Protein AF-A0AA43QDE0-F1 (afdb_monomer_lite)

Sequence (253 aa):
MFRRLYNALKSGRYRLEKSCTNGNNKEFDDIINCVIESSTKKNEYFLKAFTDNIVIGFPENNNNHMRFQEIISKLARFQFKMIEKDFFIRGAISYDDAYIDDYEGESIEAINPRIILTKSAVNAIDRYIDRHPNLTSSDKIPSSWIKRNLLEDSDGKWFINYLNAAFLDFFDYNREPNLEIILKHKELVENNLEKHKENNRVWLKYVWVAHYHNFFCNLHPEYFSEKHKITITYNSYDFKKISLSNEITLKEE

pLDDT: mean 72.35, std 20.4, range [28.59, 97.44]

Secondary structure (DSSP, 8-state):
-HHHHHHHHHGGGS---S---SS--HHHHHHHHHHHTT--STTS-EEEEETTEEEEE----SS-HHHHHHHHHHHHHHHHHHHTTT----EEE--SS--TT--HIIIII--SSSEEEPHHHHHHHHHHBTT-TTS-GGG-B-HHHHHHHEEE-TTS-EEE-GGGGGBS-TT-TT--B-HHHHHHHHHHHHHHHHHTTT-HHHHHHHHHHHHHHHHHHHH-TTT--GGGSPP--SPPP--EE---S--------

Foldseek 3Di:
DLVVVQVVLVCVVPDPPDDDPDDDCPLVCVLVCLQPVPDPDPPQWDWDDDRPDIDIGGDDDPQPPVVLLSNLLSVLQNQLSCVLVLHQAEEEDADDDDPVPPPCCGPPPTLASFYWYDPRRVVVLLVADPPDPPDDPVSHDYPVLLLLQWWAWPVRIITGLSQSPQFPDSPDPPGDGVLVSLQSSLVSLVVQLVVCVVPVSSNVNSVVVLLSSQVVLVVCVVRDDPVSHHDDPDDHTDMGRDDDPDPPPPPDD

Structure (mmCIF, N/CA/C/O backbone):
data_AF-A0AA43QDE0-F1
#
_entry.id   AF-A0AA43QDE0-F1
#
loop_
_atom_site.group_PDB
_atom_site.id
_atom_s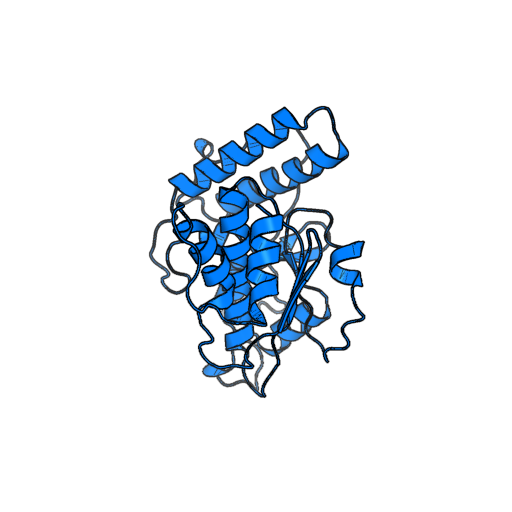ite.type_symbol
_atom_site.label_atom_id
_atom_site.label_alt_id
_atom_site.label_comp_id
_atom_site.label_asym_id
_atom_site.label_entity_id
_atom_site.label_seq_id
_atom_site.pdbx_PDB_ins_code
_atom_site.Cartn_x
_atom_site.Cartn_y
_atom_site.Cartn_z
_atom_site.occupancy
_atom_site.B_iso_or_equiv
_atom_site.auth_seq_id
_atom_site.auth_comp_id
_atom_site.auth_asym_id
_atom_site.auth_atom_id
_atom_site.pdbx_PDB_model_num
ATOM 1 N N . MET A 1 1 ? -17.015 13.305 -5.506 1.00 47.47 1 MET A N 1
ATOM 2 C CA . MET A 1 1 ? -15.585 13.186 -5.862 1.00 47.47 1 MET A CA 1
ATOM 3 C C . MET A 1 1 ? -15.389 12.423 -7.174 1.00 47.47 1 MET A C 1
ATOM 5 O O . MET A 1 1 ? -15.015 13.060 -8.149 1.00 47.47 1 MET A O 1
ATOM 9 N N . PHE A 1 2 ? -15.759 11.138 -7.262 1.00 45.03 2 PHE A N 1
ATOM 10 C CA . PHE A 1 2 ? -15.625 10.321 -8.484 1.00 45.03 2 PHE A CA 1
ATOM 11 C C . PHE A 1 2 ? -16.252 10.917 -9.746 1.00 45.03 2 PHE A C 1
ATOM 13 O O . PHE A 1 2 ? -15.630 10.875 -10.788 1.00 45.03 2 PHE A O 1
ATOM 20 N N . ARG A 1 3 ? -17.420 11.571 -9.674 1.00 46.56 3 ARG A N 1
ATOM 21 C CA . ARG A 1 3 ? -18.007 12.258 -10.844 1.00 46.56 3 ARG A CA 1
ATOM 22 C C . ARG A 1 3 ? -17.143 13.417 -11.365 1.00 46.56 3 ARG A C 1
ATOM 24 O O . ARG A 1 3 ? -17.127 13.670 -12.561 1.00 46.56 3 ARG A O 1
ATOM 31 N N . ARG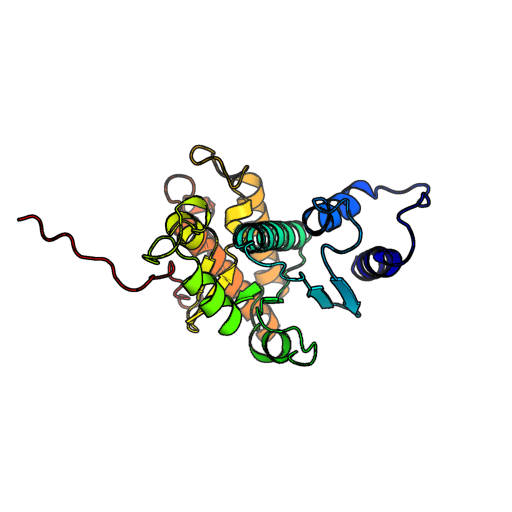 A 1 4 ? -16.421 14.115 -10.478 1.00 46.78 4 ARG A N 1
ATOM 32 C CA . ARG A 1 4 ? -15.480 15.185 -10.853 1.00 46.78 4 ARG A CA 1
ATOM 33 C C . ARG A 1 4 ? -14.183 14.604 -11.410 1.00 46.78 4 ARG A C 1
ATOM 35 O O . ARG A 1 4 ? -13.740 15.075 -12.445 1.00 46.78 4 ARG A O 1
ATOM 42 N N . LEU A 1 5 ? -13.658 13.547 -10.785 1.00 50.72 5 LEU A N 1
ATOM 43 C CA . LEU A 1 5 ? -12.520 12.779 -11.295 1.00 50.72 5 LEU A CA 1
ATOM 44 C C . LEU A 1 5 ? -12.839 12.200 -12.681 1.00 50.72 5 LEU A C 1
ATOM 46 O O . LEU A 1 5 ? -12.147 12.489 -13.639 1.00 50.72 5 LEU A O 1
ATOM 50 N N . TYR A 1 6 ? -13.965 11.508 -12.830 1.00 51.09 6 TYR A N 1
ATOM 51 C CA . TYR A 1 6 ? -14.494 11.022 -14.102 1.00 51.09 6 TYR A CA 1
ATOM 52 C C . TYR A 1 6 ? -14.605 12.136 -15.146 1.00 51.09 6 TYR A C 1
ATOM 54 O O . TYR A 1 6 ? -14.143 11.954 -16.266 1.00 51.09 6 TYR A O 1
ATOM 62 N N . ASN A 1 7 ? -15.170 13.297 -14.797 1.00 49.03 7 ASN A N 1
ATOM 63 C CA . ASN A 1 7 ? -15.274 14.418 -15.732 1.00 49.03 7 ASN A CA 1
ATOM 64 C C . ASN A 1 7 ? -13.895 14.972 -16.133 1.00 49.03 7 ASN A C 1
ATOM 66 O O . ASN A 1 7 ? -13.691 15.211 -17.319 1.00 49.03 7 ASN A O 1
ATOM 70 N N . ALA A 1 8 ? -12.955 15.107 -15.192 1.00 49.53 8 ALA A N 1
ATOM 71 C CA . ALA A 1 8 ? -11.587 15.567 -15.445 1.00 49.53 8 ALA A CA 1
ATOM 72 C C . ALA A 1 8 ? -10.780 14.571 -16.306 1.00 49.53 8 ALA A C 1
ATOM 74 O O . ALA A 1 8 ? -10.137 14.957 -17.283 1.00 49.53 8 ALA A O 1
ATOM 75 N N . LEU A 1 9 ? -10.882 13.271 -16.012 1.00 49.28 9 LEU A N 1
ATOM 76 C CA . LEU A 1 9 ? -10.231 12.200 -16.776 1.00 49.28 9 LEU A CA 1
ATOM 77 C C . LEU A 1 9 ? -10.862 12.053 -18.174 1.00 49.28 9 LEU A C 1
ATOM 79 O O . LEU A 1 9 ? -10.154 11.857 -19.159 1.00 49.28 9 LEU A O 1
ATOM 83 N N . LYS A 1 10 ? -12.187 12.219 -18.298 1.00 42.84 10 LYS A N 1
ATOM 84 C CA . LYS A 1 10 ? -12.911 12.208 -19.582 1.00 42.84 10 LYS A CA 1
ATOM 85 C C . LYS A 1 10 ? -12.570 13.420 -20.453 1.00 42.84 10 LYS A C 1
ATOM 87 O O . LYS A 1 10 ? -12.480 13.274 -21.672 1.00 42.84 10 LYS A O 1
ATOM 92 N N . SER A 1 11 ? -12.322 14.589 -19.855 1.00 47.78 11 SER A N 1
ATOM 93 C CA . SER A 1 11 ? -11.794 15.761 -20.569 1.00 47.78 11 SER A CA 1
ATOM 94 C C . SER A 1 11 ? -10.331 15.612 -20.997 1.00 47.78 11 SER A C 1
ATOM 96 O O . SER A 1 11 ? -9.879 16.370 -21.841 1.00 47.78 11 SER A O 1
ATOM 98 N N . GLY A 1 12 ? -9.596 14.588 -20.547 1.00 41.81 12 GLY A N 1
ATOM 99 C CA . GLY A 1 12 ? -8.239 14.292 -21.034 1.00 41.81 12 GLY A CA 1
ATOM 100 C C . GLY A 1 12 ? -8.139 14.013 -22.546 1.00 41.81 12 GLY A C 1
ATOM 101 O O . GLY A 1 12 ? -7.050 14.087 -23.109 1.00 41.81 12 GLY A O 1
ATOM 102 N N . ARG A 1 13 ? -9.262 13.756 -23.242 1.00 39.84 13 ARG A N 1
ATOM 103 C CA . ARG A 1 13 ? -9.329 13.725 -24.722 1.00 39.84 13 ARG A CA 1
ATOM 104 C C . ARG A 1 13 ? -9.653 15.075 -25.377 1.00 39.84 13 ARG A C 1
ATOM 106 O O . ARG A 1 13 ? -9.463 15.214 -26.580 1.00 39.84 13 ARG A O 1
ATOM 113 N N . TYR A 1 14 ? -10.097 16.069 -24.614 1.00 28.59 14 TYR A N 1
ATOM 114 C CA . TYR A 1 14 ? -10.371 17.430 -25.072 1.00 28.59 14 TYR A CA 1
ATOM 115 C C . TYR A 1 14 ? -9.867 18.435 -24.035 1.00 28.59 14 TYR A C 1
ATOM 117 O O . TYR A 1 14 ? -10.593 18.788 -23.116 1.00 28.59 14 TYR A O 1
ATOM 125 N N . ARG A 1 15 ? -8.643 18.934 -24.255 1.00 31.31 15 ARG A N 1
ATOM 126 C CA . ARG A 1 15 ? -8.150 20.230 -23.760 1.00 31.31 15 ARG A CA 1
ATOM 127 C C . ARG A 1 15 ? -8.349 20.500 -22.255 1.00 31.31 15 ARG A C 1
ATOM 129 O O . ARG A 1 15 ? -9.390 20.983 -21.826 1.00 31.31 15 ARG A O 1
ATOM 136 N N . LEU A 1 16 ? -7.246 20.445 -21.504 1.00 32.09 16 LEU A N 1
ATOM 137 C CA . LEU A 1 16 ? -7.025 21.328 -20.346 1.00 32.09 16 LEU A CA 1
ATOM 138 C C . LEU A 1 16 ? -6.820 22.786 -20.822 1.00 32.09 16 LEU A C 1
ATOM 140 O O . LEU A 1 16 ? -5.826 23.431 -20.503 1.00 32.09 16 LEU A O 1
ATOM 144 N N . GLU A 1 17 ? -7.732 23.318 -21.637 1.00 29.47 17 GLU A N 1
ATOM 145 C CA . GLU A 1 17 ? -7.800 24.754 -21.896 1.00 29.47 17 GLU A CA 1
ATOM 146 C C . GLU A 1 17 ? -8.905 25.346 -21.028 1.00 29.47 17 GLU A C 1
ATOM 148 O O . GLU A 1 17 ? -10.091 25.174 -21.291 1.00 29.47 17 GLU A O 1
ATOM 153 N N . LYS A 1 18 ? -8.460 26.038 -19.973 1.00 35.78 18 LYS A N 1
ATOM 154 C CA . LYS A 1 18 ? -9.142 27.141 -19.285 1.00 35.78 18 LYS A CA 1
ATOM 155 C C . LYS A 1 18 ? -10.675 27.082 -19.304 1.00 35.78 18 LYS A C 1
ATOM 157 O O . LYS A 1 18 ? -11.320 27.795 -20.063 1.00 35.78 18 LYS A O 1
ATOM 162 N N . SER A 1 19 ? -11.264 26.351 -18.365 1.00 32.25 19 SER A N 1
ATOM 163 C CA . SER A 1 19 ? -12.495 26.806 -17.705 1.00 32.25 19 SER A CA 1
ATOM 164 C C . SER A 1 19 ? -12.787 25.971 -16.461 1.00 32.25 19 SER A C 1
ATOM 166 O O . SER A 1 19 ? -13.332 24.880 -16.536 1.00 32.25 19 SER A O 1
ATOM 168 N N . CYS A 1 20 ? -12.460 26.513 -15.292 1.00 30.44 20 CYS A N 1
ATOM 169 C CA . CYS A 1 20 ? -13.246 26.295 -14.080 1.00 30.44 20 CYS A CA 1
ATOM 170 C C . CYS A 1 20 ? -13.095 27.540 -13.210 1.00 30.44 20 CYS A C 1
ATOM 172 O O . CYS A 1 20 ? -12.243 27.638 -12.332 1.00 30.44 20 CYS A O 1
ATOM 174 N N . THR A 1 21 ? -13.916 28.529 -13.536 1.00 34.34 21 THR A N 1
ATOM 175 C CA . THR A 1 21 ? -14.238 29.665 -12.680 1.00 34.34 21 THR A CA 1
ATOM 176 C C . THR A 1 21 ? -14.700 29.185 -11.301 1.00 34.34 21 THR A C 1
ATOM 178 O O . THR A 1 21 ? -15.595 28.350 -11.206 1.00 34.34 21 THR A O 1
ATOM 181 N N . ASN A 1 22 ? -14.100 29.776 -10.266 1.00 36.34 22 ASN A N 1
ATOM 182 C CA . ASN A 1 22 ? -14.549 29.875 -8.874 1.00 36.34 22 ASN A CA 1
ATOM 183 C C . ASN A 1 22 ? -14.896 28.566 -8.140 1.00 36.34 22 ASN A C 1
ATOM 185 O O . ASN A 1 22 ? -16.055 28.190 -7.983 1.00 36.34 22 ASN A O 1
ATOM 189 N N . GLY A 1 23 ? -13.861 27.943 -7.575 1.00 36.19 23 GLY A N 1
ATOM 190 C CA . GLY A 1 23 ? -13.948 26.950 -6.502 1.00 36.19 23 GLY A CA 1
ATOM 191 C C . GLY A 1 23 ? -12.586 26.295 -6.266 1.00 36.19 23 GLY A C 1
ATOM 192 O O . GLY A 1 23 ? -11.861 26.075 -7.229 1.00 36.19 23 GLY A O 1
ATOM 193 N N . ASN A 1 24 ? -12.225 26.017 -5.008 1.00 39.97 24 ASN A N 1
ATOM 194 C CA . ASN A 1 24 ? -10.960 25.398 -4.567 1.00 39.97 24 ASN A CA 1
ATOM 195 C C . ASN A 1 24 ? -10.626 24.074 -5.309 1.00 39.97 24 ASN A C 1
ATOM 197 O O . ASN A 1 24 ? -10.865 22.993 -4.779 1.00 39.97 24 ASN A O 1
ATOM 201 N N . ASN A 1 25 ? -10.078 24.145 -6.528 1.00 44.41 25 ASN A N 1
ATOM 202 C CA . ASN A 1 25 ? -9.796 22.990 -7.400 1.00 44.41 25 ASN A CA 1
ATOM 203 C C . ASN A 1 25 ? -8.321 22.551 -7.426 1.00 44.41 25 ASN A C 1
ATOM 205 O O . ASN A 1 25 ? -8.026 21.492 -7.967 1.00 44.41 25 ASN A O 1
ATOM 209 N N . LYS A 1 26 ? -7.416 23.299 -6.777 1.00 48.66 26 LYS A N 1
ATOM 210 C CA . LYS A 1 26 ? -5.973 22.997 -6.726 1.00 48.66 26 LYS A CA 1
ATOM 211 C C . LYS A 1 26 ? -5.676 21.567 -6.247 1.00 48.66 26 LYS A C 1
ATOM 213 O O . LYS A 1 26 ? -4.835 20.880 -6.800 1.00 48.66 26 LYS A O 1
ATOM 218 N N . GLU A 1 27 ? -6.445 21.095 -5.272 1.00 45.38 27 GLU A N 1
ATOM 219 C CA . GLU A 1 27 ? -6.241 19.794 -4.633 1.00 45.38 27 GLU A CA 1
ATOM 220 C C . GLU A 1 27 ? -6.609 18.588 -5.523 1.00 45.38 27 GLU A C 1
ATOM 222 O O . GLU A 1 27 ? -6.059 17.502 -5.360 1.00 45.38 27 GLU A O 1
ATOM 227 N N . PHE A 1 28 ? -7.535 18.763 -6.472 1.00 46.22 28 PHE A N 1
ATOM 228 C CA . PHE A 1 28 ? -7.897 17.717 -7.437 1.00 46.22 28 PHE A CA 1
ATOM 229 C C . PHE A 1 28 ? -6.890 17.626 -8.574 1.00 46.22 28 PHE A C 1
ATOM 231 O O . PHE A 1 28 ? -6.529 16.518 -8.976 1.00 46.22 28 PHE A O 1
ATOM 238 N N . ASP A 1 29 ? -6.442 18.786 -9.051 1.00 51.31 29 ASP A N 1
ATOM 239 C CA . ASP A 1 29 ? -5.369 18.876 -10.027 1.00 51.31 29 ASP A CA 1
ATOM 240 C C . ASP A 1 29 ? -4.115 18.217 -9.442 1.00 51.31 29 ASP A C 1
ATOM 242 O O . ASP A 1 29 ? -3.580 17.326 -10.081 1.00 51.31 29 ASP A O 1
ATOM 246 N N . ASP A 1 30 ? -3.760 18.465 -8.175 1.00 54.41 30 ASP A N 1
ATOM 247 C CA . ASP A 1 30 ? -2.629 17.809 -7.495 1.00 54.41 30 ASP A CA 1
ATOM 248 C C . ASP A 1 30 ? -2.717 16.262 -7.474 1.00 54.41 30 ASP A C 1
ATOM 250 O O . ASP A 1 30 ? -1.702 15.582 -7.644 1.00 54.41 30 ASP A O 1
ATOM 254 N N . ILE A 1 31 ? -3.909 15.672 -7.289 1.00 55.31 31 ILE A N 1
ATOM 255 C CA . ILE A 1 31 ? -4.110 14.204 -7.280 1.00 55.31 31 ILE A CA 1
ATOM 256 C C . ILE A 1 31 ? -3.968 13.616 -8.687 1.00 55.31 31 ILE A C 1
ATOM 258 O O . ILE A 1 31 ? -3.337 12.573 -8.865 1.00 55.31 31 ILE A O 1
ATOM 262 N N . ILE A 1 32 ? -4.550 14.278 -9.687 1.00 55.12 32 ILE A N 1
ATOM 263 C CA . ILE A 1 32 ? -4.437 13.867 -11.091 1.00 55.12 32 ILE A CA 1
ATOM 264 C C . ILE A 1 32 ? -2.992 14.049 -11.568 1.00 55.12 32 ILE A C 1
ATOM 266 O O . ILE A 1 32 ? -2.426 13.156 -12.196 1.00 55.12 32 ILE A O 1
ATOM 270 N N . ASN A 1 33 ? -2.359 15.148 -11.180 1.00 57.84 33 ASN A N 1
ATOM 271 C CA . ASN A 1 33 ? -0.969 15.475 -11.452 1.00 57.84 33 ASN A CA 1
ATOM 272 C C . ASN A 1 33 ? -0.003 14.465 -10.821 1.00 57.84 33 ASN A C 1
ATOM 274 O O . ASN A 1 33 ? 0.967 14.082 -11.470 1.00 57.84 33 ASN A O 1
ATOM 278 N N . CYS A 1 34 ? -0.302 13.912 -9.636 1.00 57.00 34 CYS A N 1
ATOM 279 C CA . CYS A 1 34 ? 0.488 12.805 -9.071 1.00 57.00 34 CYS A CA 1
ATOM 280 C C . CYS A 1 34 ? 0.601 11.600 -10.022 1.00 57.00 34 CYS A C 1
ATOM 282 O O . CYS A 1 34 ? 1.599 10.883 -9.974 1.00 57.00 34 CYS A O 1
ATOM 284 N N . VAL A 1 35 ? -0.397 11.377 -10.881 1.00 52.91 35 VAL A N 1
ATOM 285 C CA . VAL A 1 35 ? -0.398 10.302 -11.884 1.00 52.91 35 VAL A CA 1
ATOM 286 C C . VAL A 1 35 ? 0.127 10.795 -13.241 1.00 52.91 35 VAL A C 1
ATOM 288 O O . VAL A 1 35 ? 0.830 10.057 -13.930 1.00 52.91 35 VAL A O 1
ATOM 291 N N . ILE A 1 36 ? -0.187 12.037 -13.623 1.00 56.12 36 ILE A N 1
ATOM 292 C CA . ILE A 1 36 ? -0.129 12.517 -15.013 1.00 56.12 36 ILE A CA 1
ATOM 293 C C . ILE A 1 36 ? 1.040 13.478 -15.318 1.00 56.12 36 ILE A C 1
ATOM 295 O O . ILE A 1 36 ? 1.477 13.543 -16.467 1.00 56.12 36 ILE A O 1
ATOM 299 N N . GLU A 1 37 ? 1.592 14.216 -14.349 1.00 49.25 37 GLU A N 1
ATOM 300 C CA . GLU A 1 37 ? 2.344 15.451 -14.662 1.00 49.25 37 GLU A CA 1
ATOM 301 C C . GLU A 1 37 ? 3.752 15.302 -15.273 1.00 49.25 37 GLU A C 1
ATOM 303 O O . GLU A 1 37 ? 4.369 16.320 -15.575 1.00 49.25 37 GLU A O 1
ATOM 308 N N . SER A 1 38 ? 4.274 14.099 -15.546 1.00 40.88 38 SER A N 1
ATOM 309 C CA . SER A 1 38 ? 5.581 13.993 -16.231 1.00 40.88 38 SER A CA 1
ATOM 310 C C . SER A 1 38 ? 5.521 13.909 -17.759 1.00 40.88 38 SER A C 1
ATOM 312 O O . SER A 1 38 ? 6.557 14.085 -18.395 1.00 40.88 38 SER A O 1
ATOM 314 N N . SER A 1 39 ? 4.350 13.741 -18.389 1.00 42.03 39 SER A N 1
ATOM 315 C CA . SER A 1 39 ? 4.292 13.591 -19.850 1.00 42.03 39 SER A CA 1
ATOM 316 C C . SER A 1 39 ? 3.660 14.785 -20.562 1.00 42.03 39 SER A C 1
ATOM 318 O O . SER A 1 39 ? 2.504 14.775 -20.993 1.00 42.03 39 SER A O 1
ATOM 320 N N . THR A 1 40 ? 4.450 15.829 -20.766 1.00 39.16 40 THR A N 1
ATOM 321 C CA . THR A 1 40 ? 4.086 16.970 -21.624 1.00 39.16 40 THR A CA 1
ATOM 322 C C . THR A 1 40 ? 4.083 16.630 -23.124 1.00 39.16 40 THR A C 1
ATOM 324 O O . THR A 1 40 ? 3.832 17.501 -23.958 1.00 39.16 40 THR A O 1
ATOM 327 N N . LYS A 1 41 ? 4.297 15.362 -23.503 1.00 44.91 41 LYS A N 1
ATOM 328 C CA . LYS A 1 41 ? 4.172 14.878 -24.882 1.00 44.91 41 LYS A CA 1
ATOM 329 C C . LYS A 1 41 ? 2.915 14.023 -25.046 1.00 44.91 41 LYS A C 1
ATOM 331 O O . LYS A 1 41 ? 2.745 13.002 -24.386 1.00 44.91 41 LYS A O 1
ATOM 336 N N . LYS A 1 42 ? 2.042 14.432 -25.978 1.00 40.94 42 LYS A N 1
ATOM 337 C CA . LYS A 1 42 ? 0.982 13.583 -26.554 1.00 40.94 42 LYS A CA 1
ATOM 338 C C . LYS A 1 42 ? 1.599 12.209 -26.875 1.00 40.94 42 LYS A C 1
ATOM 340 O O . LYS A 1 42 ? 2.527 12.187 -27.676 1.00 40.94 42 LYS A O 1
ATOM 345 N N . ASN A 1 43 ? 1.084 11.127 -26.272 1.00 49.41 43 ASN A N 1
ATOM 346 C CA . ASN A 1 43 ? 1.375 9.693 -26.526 1.00 49.41 43 ASN A CA 1
ATOM 347 C C . ASN A 1 43 ? 2.128 8.896 -25.432 1.00 49.41 43 ASN A C 1
ATOM 349 O O . ASN A 1 43 ? 2.527 7.769 -25.709 1.00 49.41 43 ASN A O 1
ATOM 353 N N . GLU A 1 44 ? 2.316 9.393 -24.205 1.00 63.16 44 GLU A N 1
ATOM 354 C CA . GLU A 1 44 ? 3.047 8.617 -23.172 1.00 63.16 44 GLU A CA 1
ATOM 355 C C . GLU A 1 44 ? 2.184 7.732 -22.263 1.00 63.16 44 GLU A C 1
ATOM 357 O O . GLU A 1 44 ? 2.727 6.863 -21.587 1.00 63.16 44 GLU A O 1
ATOM 362 N N . TYR A 1 45 ? 0.863 7.908 -22.247 1.00 66.12 45 TYR A N 1
ATOM 363 C CA . TYR A 1 45 ? -0.054 7.019 -21.535 1.00 66.12 45 TYR A CA 1
ATOM 364 C C . TYR A 1 45 ? -1.466 7.077 -22.140 1.00 66.12 45 TYR A C 1
ATOM 366 O O . TYR A 1 45 ? -1.852 8.031 -22.820 1.00 66.12 45 TYR A O 1
ATOM 374 N N . PHE A 1 46 ? -2.248 6.036 -21.881 1.00 70.88 46 PHE A N 1
ATOM 375 C CA . PHE A 1 46 ? -3.671 5.913 -22.148 1.00 7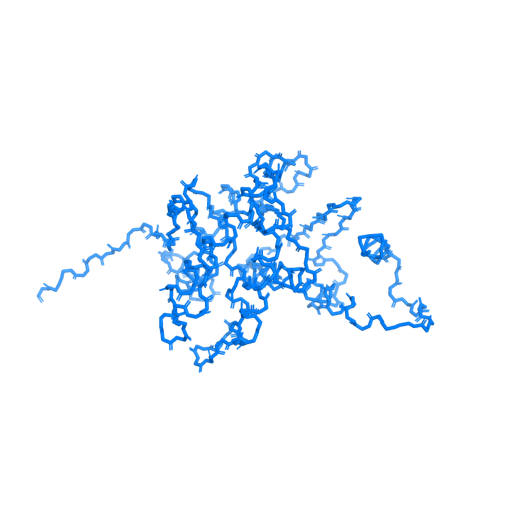0.88 46 PHE A CA 1
ATOM 376 C C . PHE A 1 46 ? -4.421 5.938 -20.820 1.00 70.88 46 PHE A C 1
ATOM 378 O O . PHE A 1 46 ? -4.008 5.299 -19.862 1.00 70.88 46 PHE A O 1
ATOM 385 N N . LEU A 1 47 ? -5.535 6.658 -20.754 1.00 72.69 47 LEU A N 1
ATOM 386 C CA . LEU A 1 47 ? -6.338 6.778 -19.543 1.00 72.69 47 LEU A CA 1
ATOM 387 C C . LEU A 1 47 ? -7.816 6.657 -19.902 1.00 72.69 47 LEU A C 1
ATOM 389 O O . LEU A 1 47 ? -8.317 7.377 -20.772 1.00 72.69 47 LEU A O 1
ATOM 393 N N . LYS A 1 48 ? -8.525 5.762 -19.218 1.00 71.06 48 LYS A N 1
ATOM 394 C CA . LYS A 1 48 ? -9.962 5.555 -19.386 1.00 71.06 48 LYS A CA 1
ATOM 395 C C . LYS A 1 48 ? -10.616 5.397 -18.022 1.00 71.06 48 LYS A C 1
ATOM 397 O O . LYS A 1 48 ? -10.262 4.510 -17.262 1.00 71.06 48 LYS A O 1
ATOM 402 N N . ALA A 1 49 ? -11.580 6.259 -17.723 1.00 70.06 49 ALA A N 1
ATOM 403 C CA . ALA A 1 49 ? -12.366 6.177 -16.500 1.00 70.06 49 ALA A CA 1
ATOM 404 C C . ALA A 1 49 ? -13.771 5.654 -16.809 1.00 70.06 49 ALA A C 1
ATOM 406 O O . ALA A 1 49 ? -14.415 6.115 -17.758 1.00 70.06 49 ALA A O 1
ATOM 407 N N . PHE A 1 50 ? -14.265 4.743 -15.980 1.00 72.62 50 PHE A N 1
ATOM 408 C CA . PHE A 1 50 ? -15.626 4.222 -16.038 1.00 72.62 50 PHE A CA 1
ATOM 409 C C . PHE A 1 50 ? -16.178 4.167 -14.628 1.00 72.62 50 PHE A C 1
ATOM 411 O O . PHE A 1 50 ? -15.607 3.461 -13.816 1.00 72.62 50 PHE A O 1
ATOM 418 N N . THR A 1 51 ? -17.264 4.893 -14.353 1.00 74.56 51 THR A N 1
ATOM 419 C CA . THR A 1 51 ? -17.922 4.913 -13.032 1.00 74.56 51 THR A CA 1
ATOM 420 C C . THR A 1 51 ? -16.949 5.169 -11.871 1.00 74.56 51 THR A C 1
ATOM 422 O O . THR A 1 51 ? -16.651 6.325 -11.561 1.00 74.56 51 THR A O 1
ATOM 425 N N . ASP A 1 52 ? -16.482 4.096 -11.250 1.00 71.38 52 ASP A N 1
ATOM 426 C CA . ASP A 1 52 ? -15.623 3.951 -10.080 1.00 71.38 52 ASP A CA 1
ATOM 427 C C . ASP A 1 52 ? -14.227 3.383 -10.404 1.00 71.38 52 ASP A C 1
ATOM 429 O O . ASP A 1 52 ? -13.363 3.376 -9.533 1.00 71.38 52 ASP A O 1
ATOM 433 N N . ASN A 1 53 ? -13.978 2.994 -11.655 1.00 75.56 53 ASN A N 1
ATOM 434 C CA . ASN A 1 53 ? -12.739 2.381 -12.124 1.00 75.56 53 ASN A CA 1
ATOM 435 C C . ASN A 1 53 ? -11.932 3.326 -13.019 1.00 75.56 53 ASN A C 1
ATOM 437 O O . ASN A 1 53 ? -12.474 4.138 -13.783 1.00 75.56 53 ASN A O 1
ATOM 441 N N . ILE A 1 54 ? -10.611 3.183 -12.950 1.00 80.31 54 ILE A N 1
ATOM 442 C CA . ILE A 1 54 ? -9.652 3.916 -13.773 1.00 80.31 54 ILE A CA 1
ATOM 443 C C . ILE A 1 54 ? -8.689 2.904 -14.379 1.00 80.31 54 ILE A C 1
ATOM 445 O O . ILE A 1 54 ? -7.989 2.202 -13.661 1.00 80.31 54 ILE A O 1
ATOM 449 N N . VAL A 1 55 ? -8.631 2.872 -15.705 1.00 78.69 55 VAL A N 1
ATOM 450 C CA . VAL A 1 55 ? -7.671 2.083 -16.473 1.00 78.69 55 VAL A CA 1
ATOM 451 C C . VAL A 1 55 ? -6.598 3.021 -16.996 1.00 78.69 55 VAL A C 1
ATOM 453 O O . VAL A 1 55 ? -6.908 4.006 -17.675 1.00 78.69 55 VAL A O 1
ATOM 456 N N . ILE A 1 56 ? -5.343 2.705 -16.689 1.00 78.19 56 ILE A N 1
ATOM 457 C CA . ILE A 1 56 ? -4.170 3.441 -17.155 1.00 78.19 56 ILE A CA 1
ATOM 458 C C . ILE A 1 56 ? -3.297 2.469 -17.944 1.00 78.19 56 ILE A C 1
ATOM 460 O O . ILE A 1 56 ? -2.887 1.442 -17.417 1.00 78.19 56 ILE A O 1
ATOM 464 N N . GLY A 1 57 ? -3.033 2.782 -19.207 1.00 76.44 57 GLY A N 1
ATOM 465 C CA . GLY A 1 57 ? -2.112 2.039 -20.058 1.00 76.44 57 GLY A CA 1
ATOM 466 C C . GLY A 1 57 ? -0.851 2.853 -20.299 1.00 76.44 57 GLY A C 1
ATOM 467 O O . GLY A 1 57 ? -0.935 4.039 -20.598 1.00 76.44 57 GLY A O 1
ATOM 468 N N . PHE A 1 58 ? 0.315 2.229 -20.214 1.00 75.38 58 PHE A N 1
ATOM 469 C CA . PHE A 1 58 ? 1.582 2.866 -20.561 1.00 75.38 58 PHE A CA 1
ATOM 470 C C . PHE A 1 58 ? 2.181 2.108 -21.746 1.00 75.38 58 PHE A C 1
ATOM 472 O O . PHE A 1 58 ? 2.472 0.924 -21.592 1.00 75.38 58 PHE A O 1
ATOM 479 N N . PRO A 1 59 ? 2.333 2.731 -22.930 1.00 71.81 59 PRO A N 1
ATOM 480 C CA . PRO A 1 59 ? 2.995 2.077 -24.044 1.00 71.81 59 PRO A CA 1
ATOM 481 C C . PRO A 1 59 ? 4.461 1.823 -23.692 1.00 71.81 59 PRO A C 1
ATOM 483 O O . PRO A 1 59 ? 5.196 2.730 -23.273 1.00 71.81 59 PRO A O 1
ATOM 486 N N . GLU A 1 60 ? 4.887 0.582 -23.888 1.00 66.50 60 GLU A N 1
ATOM 487 C CA . GLU A 1 60 ? 6.294 0.243 -23.833 1.00 66.50 60 GLU A CA 1
ATOM 488 C C . GLU A 1 60 ? 6.972 0.681 -25.131 1.00 66.50 60 GLU A C 1
ATOM 490 O O . GLU A 1 60 ? 6.640 0.229 -26.223 1.00 66.50 60 GLU A O 1
ATOM 495 N N . ASN A 1 61 ? 7.946 1.578 -24.997 1.00 60.84 61 ASN A N 1
ATOM 496 C CA . ASN A 1 61 ? 8.913 1.838 -26.051 1.00 60.84 61 ASN A CA 1
ATOM 497 C C . ASN A 1 61 ? 10.205 1.147 -25.612 1.00 60.84 61 ASN A C 1
ATOM 499 O O . ASN A 1 61 ? 10.600 1.321 -24.457 1.00 60.84 61 ASN A O 1
ATOM 503 N N . ASN A 1 62 ? 10.829 0.378 -26.511 1.00 48.62 62 ASN A N 1
ATOM 504 C CA . ASN A 1 62 ? 12.030 -0.427 -26.259 1.00 48.62 62 ASN A CA 1
ATOM 505 C C . ASN A 1 62 ? 12.997 0.231 -25.246 1.00 48.62 62 ASN A C 1
ATOM 507 O O . ASN A 1 62 ? 13.471 1.343 -25.483 1.00 48.62 62 ASN A O 1
ATOM 511 N N . ASN A 1 63 ? 13.303 -0.494 -24.160 1.00 51.41 63 ASN A N 1
ATOM 512 C CA . ASN A 1 63 ? 14.335 -0.213 -23.142 1.00 51.41 63 ASN A CA 1
ATOM 513 C C . ASN A 1 63 ? 14.015 0.796 -22.021 1.00 51.41 63 ASN A C 1
ATOM 515 O O . ASN A 1 63 ? 14.896 1.566 -21.644 1.00 51.41 63 ASN A O 1
ATOM 519 N N . ASN A 1 64 ? 12.819 0.800 -21.420 1.00 58.72 64 ASN A N 1
ATOM 520 C CA . ASN A 1 64 ? 12.543 1.760 -20.339 1.00 58.72 64 ASN A CA 1
ATOM 521 C C . ASN A 1 64 ? 12.028 1.147 -19.024 1.00 58.72 64 ASN A C 1
ATOM 523 O O . ASN A 1 64 ? 10.948 1.477 -18.546 1.00 58.72 64 ASN A O 1
ATOM 527 N N . HIS A 1 65 ? 12.844 0.303 -18.388 1.00 58.81 65 HIS A N 1
ATOM 528 C CA . HIS A 1 65 ? 12.645 -0.189 -17.014 1.00 58.81 65 HIS A CA 1
ATOM 529 C C . HIS A 1 65 ? 12.493 0.952 -15.979 1.00 58.81 65 HIS A C 1
ATOM 531 O O . HIS A 1 65 ? 11.769 0.794 -14.993 1.00 58.81 65 HIS A O 1
ATOM 537 N N . MET A 1 66 ? 13.098 2.128 -16.222 1.00 57.88 66 MET A N 1
ATOM 538 C CA . MET A 1 66 ? 12.903 3.326 -15.390 1.00 57.88 66 MET A CA 1
ATOM 539 C C . MET A 1 66 ? 11.429 3.751 -15.354 1.00 57.88 66 MET A C 1
ATOM 541 O O . MET A 1 66 ? 10.947 4.190 -14.309 1.00 57.88 66 MET A O 1
ATOM 545 N N . ARG A 1 67 ? 10.671 3.536 -16.441 1.00 68.94 67 ARG A N 1
ATOM 546 C CA . ARG A 1 67 ? 9.221 3.792 -16.454 1.00 68.94 67 ARG A CA 1
ATOM 547 C C . ARG A 1 67 ? 8.465 2.872 -15.511 1.00 68.94 67 ARG A C 1
ATOM 549 O O . ARG A 1 67 ? 7.501 3.318 -14.906 1.00 68.94 67 ARG A O 1
ATOM 556 N N . PHE A 1 68 ? 8.888 1.623 -15.333 1.00 75.62 68 PHE A N 1
ATOM 557 C CA . PHE A 1 68 ? 8.195 0.706 -14.427 1.00 75.62 68 PHE A CA 1
ATOM 558 C C . PHE A 1 68 ? 8.349 1.137 -12.957 1.00 75.62 68 PHE A C 1
ATOM 560 O O . PHE A 1 68 ? 7.368 1.185 -12.213 1.00 75.62 68 PHE A O 1
ATOM 567 N N . GLN A 1 69 ? 9.559 1.548 -12.554 1.00 79.25 69 GLN A N 1
ATOM 568 C CA . GLN A 1 69 ? 9.799 2.146 -11.233 1.00 79.25 69 GLN A CA 1
ATOM 569 C C . GLN A 1 69 ? 9.013 3.447 -11.033 1.00 79.25 69 GLN A C 1
ATOM 571 O O . GLN A 1 69 ? 8.442 3.677 -9.962 1.00 79.25 69 GLN A O 1
ATOM 576 N N . GLU A 1 70 ? 8.966 4.295 -12.064 1.00 78.19 70 GLU A N 1
ATOM 577 C CA . GLU A 1 70 ? 8.215 5.550 -12.049 1.00 78.19 70 GLU A CA 1
ATOM 578 C C . GLU A 1 70 ? 6.712 5.289 -11.880 1.00 78.19 70 GLU A C 1
ATOM 580 O O . GLU A 1 70 ? 6.072 5.917 -11.037 1.00 78.19 70 GLU A O 1
ATOM 585 N N . ILE A 1 71 ? 6.158 4.323 -12.619 1.00 81.38 71 ILE A N 1
ATOM 586 C CA . ILE A 1 71 ? 4.745 3.932 -12.542 1.00 81.38 71 ILE A CA 1
ATOM 587 C C . ILE A 1 71 ? 4.402 3.437 -11.138 1.00 81.38 71 ILE A C 1
ATOM 589 O O . ILE A 1 71 ? 3.442 3.934 -10.550 1.00 81.38 71 ILE A O 1
ATOM 593 N N . ILE A 1 72 ? 5.186 2.522 -10.557 1.00 86.12 72 ILE A N 1
ATOM 594 C CA . ILE A 1 72 ? 4.934 2.044 -9.186 1.00 86.12 72 ILE A CA 1
ATOM 595 C C . ILE A 1 72 ? 5.001 3.200 -8.185 1.00 86.12 72 ILE A C 1
ATOM 597 O O . ILE A 1 72 ? 4.107 3.330 -7.353 1.00 86.12 72 ILE A O 1
ATOM 601 N N . SER A 1 73 ? 6.017 4.062 -8.275 1.00 83.81 73 SER A N 1
ATOM 602 C CA . SER A 1 73 ? 6.172 5.204 -7.360 1.00 83.81 73 SER A CA 1
ATOM 603 C C . SER A 1 73 ? 4.981 6.167 -7.449 1.00 83.81 73 SER A C 1
ATOM 605 O O . SER A 1 73 ? 4.451 6.622 -6.431 1.00 83.81 73 SER A O 1
ATOM 607 N N . LYS A 1 74 ? 4.500 6.440 -8.667 1.00 82.12 74 LYS A N 1
ATOM 608 C CA . LYS A 1 74 ? 3.312 7.269 -8.908 1.00 82.12 74 LYS A CA 1
ATOM 609 C C . LYS A 1 74 ? 2.039 6.625 -8.385 1.00 82.12 74 LYS A C 1
ATOM 611 O O . LYS A 1 74 ? 1.241 7.305 -7.745 1.00 82.12 74 LYS A O 1
ATOM 616 N N . LEU A 1 75 ? 1.852 5.327 -8.614 1.00 87.31 75 LEU A N 1
ATOM 617 C CA . LEU A 1 75 ? 0.693 4.587 -8.116 1.00 87.31 75 LEU A CA 1
ATOM 618 C C . LEU A 1 75 ? 0.695 4.491 -6.587 1.00 87.31 75 LEU A C 1
ATOM 620 O O . LEU A 1 75 ? -0.358 4.673 -5.982 1.00 87.31 75 LEU A O 1
ATOM 624 N N . ALA A 1 76 ? 1.859 4.309 -5.957 1.00 89.81 76 ALA A N 1
ATOM 625 C CA . ALA A 1 76 ? 2.020 4.371 -4.503 1.00 89.81 76 ALA A CA 1
ATOM 626 C C . ALA A 1 76 ? 1.549 5.726 -3.962 1.00 89.81 76 ALA A C 1
ATOM 628 O O . ALA A 1 76 ? 0.706 5.795 -3.066 1.00 89.81 76 ALA A O 1
ATOM 629 N N . ARG A 1 77 ? 2.044 6.817 -4.558 1.00 86.06 77 ARG A N 1
ATOM 630 C CA . ARG A 1 77 ? 1.662 8.181 -4.181 1.00 86.06 77 ARG A CA 1
ATOM 631 C C . ARG A 1 77 ? 0.179 8.446 -4.425 1.00 86.06 77 ARG A C 1
ATOM 633 O O . ARG A 1 77 ? -0.473 9.040 -3.573 1.00 86.06 77 ARG A O 1
ATOM 640 N N . PHE A 1 78 ? -0.363 7.996 -5.553 1.00 86.19 78 PHE A N 1
ATOM 641 C CA . PHE A 1 78 ? -1.783 8.120 -5.870 1.00 86.19 78 PHE A CA 1
ATOM 642 C C . PHE A 1 78 ? -2.651 7.387 -4.846 1.00 86.19 78 PHE A C 1
ATOM 644 O O . PHE A 1 78 ? -3.545 7.997 -4.264 1.00 86.19 78 PHE A O 1
ATOM 651 N N . GLN A 1 79 ? -2.352 6.117 -4.565 1.00 90.56 79 GLN A N 1
ATOM 652 C CA . GLN A 1 79 ? -3.067 5.328 -3.563 1.00 90.56 79 GLN A CA 1
ATOM 653 C C . GLN A 1 79 ? -3.029 6.004 -2.191 1.00 90.56 79 GLN A C 1
ATOM 655 O O . GLN A 1 79 ? -4.067 6.153 -1.549 1.00 90.56 79 GLN A O 1
ATOM 660 N N . PHE A 1 80 ? -1.860 6.489 -1.777 1.00 89.62 80 PHE A N 1
ATOM 661 C CA . PHE A 1 80 ? -1.703 7.215 -0.523 1.00 89.62 80 PHE A CA 1
ATOM 662 C C . PHE A 1 80 ? -2.540 8.504 -0.481 1.00 89.62 80 PHE A C 1
ATOM 664 O O . PHE A 1 80 ? -3.273 8.731 0.481 1.00 89.62 80 PHE A O 1
ATOM 671 N N . LYS A 1 81 ? -2.522 9.314 -1.550 1.00 86.06 81 LYS A N 1
ATOM 672 C CA . LYS A 1 81 ? -3.337 10.537 -1.660 1.00 86.06 81 LYS A CA 1
ATOM 673 C C . LYS A 1 81 ? -4.838 10.270 -1.628 1.00 86.06 81 LYS A C 1
ATOM 675 O O . LYS A 1 81 ? -5.577 11.061 -1.043 1.00 86.06 81 LYS A O 1
ATOM 680 N N . MET A 1 82 ? -5.296 9.171 -2.221 1.00 87.25 82 MET A N 1
ATOM 681 C CA . MET A 1 82 ? -6.701 8.768 -2.142 1.00 87.25 82 MET A CA 1
ATOM 682 C C . MET A 1 82 ? -7.089 8.407 -0.703 1.00 87.25 82 MET A C 1
ATOM 684 O O . MET A 1 82 ? -8.136 8.844 -0.220 1.00 87.25 82 MET A O 1
ATOM 688 N N . ILE A 1 83 ? -6.215 7.709 0.023 1.00 89.62 83 ILE A N 1
ATOM 689 C CA . ILE A 1 83 ? -6.452 7.350 1.426 1.00 89.62 83 ILE A CA 1
ATOM 690 C C . ILE A 1 83 ? -6.495 8.586 2.324 1.00 89.62 83 ILE A C 1
ATOM 692 O O . ILE A 1 83 ? -7.369 8.666 3.176 1.00 89.62 83 ILE A O 1
ATOM 696 N N . GLU A 1 84 ? -5.665 9.609 2.094 1.00 85.69 84 GLU A N 1
ATOM 697 C CA . GLU A 1 84 ? -5.750 10.881 2.840 1.00 85.69 84 GLU A CA 1
ATOM 698 C C . GLU A 1 84 ? -7.120 11.580 2.733 1.00 85.69 84 GLU A C 1
ATOM 700 O O . GLU A 1 84 ? -7.403 12.512 3.499 1.00 85.69 84 GLU A O 1
ATOM 705 N N . LYS A 1 85 ? -7.944 11.155 1.767 1.00 85.69 85 LYS A N 1
ATOM 706 C CA . LYS A 1 85 ? -9.315 11.603 1.506 1.00 85.69 85 LYS A CA 1
ATOM 707 C C . LYS A 1 85 ? -10.375 10.573 1.909 1.00 85.69 85 LYS A C 1
ATOM 709 O O . LYS A 1 85 ? -11.524 10.733 1.509 1.00 85.69 85 LYS A O 1
ATOM 714 N N . ASP A 1 86 ? -10.000 9.564 2.693 1.00 89.25 86 ASP A N 1
ATOM 715 C CA . ASP A 1 86 ? -10.845 8.440 3.122 1.00 89.25 86 ASP A CA 1
ATOM 716 C C . ASP A 1 86 ? -11.320 7.543 1.956 1.00 89.25 86 ASP A C 1
ATOM 718 O O . ASP A 1 86 ? -12.351 6.875 2.028 1.00 89.25 86 ASP A O 1
ATOM 722 N N . PHE A 1 87 ? -10.564 7.511 0.849 1.00 89.56 87 PHE A N 1
ATOM 723 C CA . PHE A 1 87 ? -10.820 6.626 -0.291 1.00 89.56 87 PHE A CA 1
ATOM 724 C C . PHE A 1 87 ? -9.762 5.528 -0.384 1.00 89.56 87 PHE A C 1
ATOM 726 O O . PHE A 1 87 ? -8.686 5.699 -0.954 1.00 89.56 87 PHE A O 1
ATOM 733 N N . PHE A 1 88 ? -10.114 4.359 0.138 1.00 92.06 88 PHE A N 1
ATOM 734 C CA . PHE A 1 88 ? -9.300 3.154 0.050 1.00 92.06 88 PHE A CA 1
ATOM 735 C C . PHE A 1 88 ? -9.515 2.478 -1.306 1.00 92.06 88 PHE A C 1
ATOM 737 O O . PHE A 1 88 ? -10.547 1.849 -1.548 1.00 92.06 88 PHE A O 1
ATOM 744 N N . ILE A 1 89 ? -8.547 2.649 -2.207 1.00 90.56 89 ILE A N 1
ATOM 745 C CA . ILE A 1 89 ? -8.592 2.082 -3.557 1.00 90.56 89 ILE A CA 1
ATOM 746 C C . ILE A 1 89 ? -7.950 0.696 -3.611 1.00 90.56 89 ILE A C 1
ATOM 748 O O . ILE A 1 89 ? -7.155 0.314 -2.752 1.00 90.56 89 ILE A O 1
ATOM 752 N N . ARG A 1 90 ? -8.285 -0.042 -4.663 1.00 90.50 90 ARG A N 1
ATOM 753 C CA . ARG A 1 90 ? -7.675 -1.316 -5.039 1.00 90.50 90 ARG A CA 1
ATOM 754 C C . ARG A 1 90 ? -7.402 -1.310 -6.536 1.00 90.50 90 ARG A C 1
ATOM 756 O O . ARG A 1 90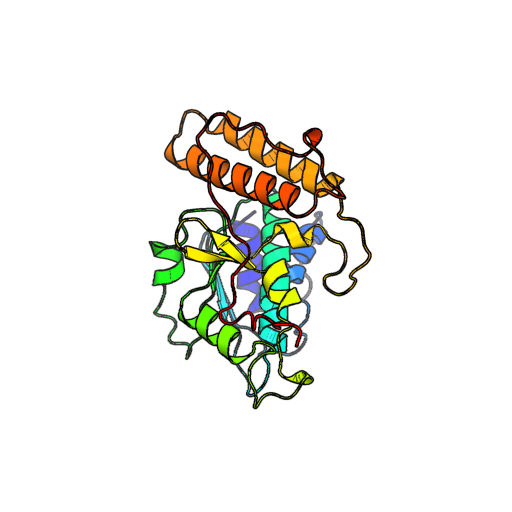 ? -8.000 -0.512 -7.253 1.00 90.50 90 ARG A O 1
ATOM 763 N N . GLY A 1 91 ? -6.523 -2.186 -6.994 1.00 89.94 91 GLY A N 1
ATOM 764 C CA . GLY A 1 91 ? -6.223 -2.305 -8.415 1.00 89.94 91 GLY A CA 1
ATOM 765 C C . GLY A 1 91 ? -5.267 -3.446 -8.712 1.00 89.94 91 GLY A C 1
ATOM 766 O O . GLY A 1 91 ? -4.831 -4.156 -7.805 1.00 89.94 91 GLY A O 1
ATOM 767 N N . ALA A 1 92 ? -4.912 -3.586 -9.982 1.00 89.31 92 ALA A N 1
ATOM 768 C CA . ALA A 1 92 ? -3.898 -4.523 -10.436 1.00 89.31 92 ALA A CA 1
ATOM 769 C C . ALA A 1 92 ? -3.009 -3.870 -11.503 1.00 89.31 92 ALA A C 1
ATOM 771 O O . ALA A 1 92 ? -3.473 -3.034 -12.277 1.00 89.31 92 ALA A O 1
ATOM 772 N N . ILE A 1 93 ? -1.736 -4.262 -11.539 1.00 87.38 93 ILE A N 1
ATOM 773 C CA . ILE A 1 93 ? -0.802 -3.943 -12.620 1.00 87.38 93 ILE A CA 1
ATOM 774 C C . ILE A 1 93 ? -0.556 -5.214 -13.426 1.00 87.38 93 ILE A C 1
ATOM 776 O O . ILE A 1 93 ? -0.139 -6.241 -12.877 1.00 87.38 93 ILE A O 1
ATOM 780 N N . SER A 1 94 ? -0.767 -5.124 -14.732 1.00 85.94 94 SER A N 1
ATOM 781 C CA . SER A 1 94 ? -0.321 -6.107 -15.714 1.00 85.94 94 SER A CA 1
ATOM 782 C C . SER A 1 94 ? 0.724 -5.502 -16.639 1.00 85.94 94 SER A C 1
ATOM 784 O O . SER A 1 94 ? 0.783 -4.289 -16.843 1.00 85.94 94 SER A O 1
ATOM 786 N N . TYR A 1 95 ? 1.596 -6.366 -17.143 1.00 79.88 95 TYR A N 1
ATOM 787 C CA . TYR A 1 95 ? 2.603 -6.015 -18.129 1.00 79.88 95 TYR A CA 1
ATOM 788 C C . TYR A 1 95 ? 2.560 -7.085 -19.211 1.00 79.88 95 TYR A C 1
ATOM 790 O O . TYR A 1 95 ? 2.985 -8.211 -18.969 1.00 79.88 95 TYR A O 1
ATOM 798 N N . ASP A 1 96 ? 2.002 -6.754 -20.366 1.00 73.38 96 ASP A N 1
ATOM 799 C CA . ASP A 1 96 ? 1.936 -7.651 -21.516 1.00 73.38 96 ASP A CA 1
ATOM 800 C C . ASP A 1 96 ? 1.637 -6.851 -22.791 1.00 73.38 96 ASP A C 1
ATOM 802 O O . ASP A 1 96 ? 1.345 -5.648 -22.723 1.00 73.38 96 ASP A O 1
ATOM 806 N N . ASP A 1 97 ? 1.665 -7.528 -23.937 1.00 64.38 97 ASP A N 1
ATOM 807 C CA . ASP A 1 97 ? 1.099 -7.010 -25.177 1.00 64.38 97 ASP A CA 1
ATOM 808 C C . ASP A 1 97 ? -0.361 -6.621 -24.920 1.00 64.38 97 ASP A C 1
ATOM 810 O O . ASP A 1 97 ? -1.178 -7.430 -24.479 1.00 64.38 97 ASP A O 1
ATOM 814 N N . ALA A 1 98 ? -0.682 -5.344 -25.147 1.00 55.44 98 ALA A N 1
ATOM 815 C CA . ALA A 1 98 ? -1.942 -4.743 -24.725 1.00 55.44 98 ALA A CA 1
ATOM 816 C C . ALA A 1 98 ? -3.147 -5.261 -25.533 1.00 55.44 98 ALA A C 1
ATOM 818 O O . ALA A 1 98 ? -3.707 -4.550 -26.368 1.00 55.44 98 ALA A O 1
ATOM 819 N N . TYR A 1 99 ? -3.604 -6.473 -25.237 1.00 48.34 99 TYR A N 1
ATOM 820 C CA . TYR A 1 99 ? -4.977 -6.890 -25.478 1.00 48.34 99 TYR A CA 1
ATOM 821 C C . TYR A 1 99 ? -5.793 -6.448 -24.263 1.00 48.34 99 TYR A C 1
ATOM 823 O O . TYR A 1 99 ? -5.776 -7.076 -23.208 1.00 48.34 99 TYR A O 1
ATOM 831 N N . ILE A 1 100 ? -6.475 -5.305 -24.395 1.00 48.09 100 ILE A N 1
ATOM 832 C CA . ILE A 1 100 ? -7.342 -4.702 -23.364 1.00 48.09 100 ILE A CA 1
ATOM 833 C C . ILE A 1 100 ? -8.651 -5.513 -23.238 1.00 48.09 100 ILE A C 1
ATOM 835 O O . ILE A 1 100 ? -9.741 -4.961 -23.313 1.00 48.09 100 ILE A O 1
ATOM 839 N N . ASP A 1 101 ? -8.535 -6.829 -23.086 1.00 36.69 101 ASP A N 1
ATOM 840 C CA . ASP A 1 101 ? -9.623 -7.752 -22.749 1.00 36.69 101 ASP A CA 1
ATOM 841 C C . ASP A 1 101 ? -9.316 -8.544 -21.461 1.00 36.69 101 ASP A C 1
ATOM 843 O O . ASP A 1 101 ? -10.222 -9.147 -20.890 1.00 36.69 101 ASP A O 1
ATOM 847 N N . ASP A 1 102 ? -8.085 -8.480 -20.930 1.00 44.66 102 ASP A N 1
ATOM 848 C CA . ASP A 1 102 ? -7.699 -9.180 -19.698 1.00 44.66 102 ASP A CA 1
ATOM 849 C C . ASP A 1 102 ? -7.992 -8.341 -18.433 1.00 44.66 102 ASP A C 1
ATOM 851 O O . ASP A 1 102 ? -7.118 -7.774 -17.773 1.00 44.66 102 ASP A O 1
ATOM 855 N N . TYR A 1 103 ? -9.285 -8.194 -18.134 1.00 50.69 103 TYR A N 1
ATOM 856 C CA . TYR A 1 103 ? -9.832 -7.494 -16.958 1.00 50.69 103 TYR A CA 1
ATOM 857 C C . TYR A 1 103 ? -9.809 -8.364 -15.676 1.00 50.69 103 TYR A C 1
ATOM 859 O O . TYR A 1 103 ? -10.369 -7.979 -14.639 1.00 50.69 103 TYR A O 1
ATOM 867 N N . GLU A 1 104 ? -9.211 -9.559 -15.726 1.00 53.12 104 GLU A N 1
ATOM 868 C CA . GLU A 1 104 ? -9.351 -10.588 -14.685 1.00 53.12 104 GLU A CA 1
ATOM 869 C C . GLU A 1 104 ? -8.589 -10.249 -13.397 1.00 53.12 104 GLU A C 1
ATOM 871 O O . GLU A 1 104 ? -9.097 -10.477 -12.296 1.00 53.12 104 GLU A O 1
ATOM 876 N N . GLY A 1 105 ? -7.418 -9.611 -13.501 1.00 52.38 105 GLY A N 1
ATOM 877 C CA . GLY A 1 105 ? -6.584 -9.294 -12.334 1.00 52.38 105 GLY A CA 1
ATOM 878 C C . GLY A 1 105 ? -7.272 -8.383 -11.304 1.00 52.38 105 GLY A C 1
ATOM 879 O O . GLY A 1 105 ? -7.227 -8.650 -10.103 1.00 52.38 105 GLY A O 1
ATOM 880 N N . GLU A 1 106 ? -7.953 -7.323 -11.755 1.00 52.66 106 GLU A N 1
ATOM 881 C CA . GLU A 1 106 ? -8.682 -6.410 -10.858 1.00 52.66 106 GLU A CA 1
ATOM 882 C C . GLU A 1 106 ? -9.988 -7.035 -10.344 1.00 52.66 106 GLU A C 1
ATOM 884 O O . GLU A 1 106 ? -10.331 -6.903 -9.165 1.00 52.66 106 GLU A O 1
ATOM 889 N N . SER A 1 107 ? -10.728 -7.705 -11.230 1.00 54.06 107 SER A N 1
ATOM 890 C CA . SER A 1 107 ? -12.087 -8.169 -10.943 1.00 54.06 107 SER A CA 1
ATOM 891 C C . SER A 1 107 ? -12.136 -9.418 -10.055 1.00 54.06 107 SER A C 1
ATOM 893 O O . SER A 1 107 ? -13.136 -9.604 -9.354 1.00 54.06 107 SER A O 1
ATOM 895 N N . ILE A 1 108 ? -11.065 -10.224 -10.017 1.00 54.56 108 ILE A N 1
ATOM 896 C CA . ILE A 1 108 ? -11.036 -11.516 -9.310 1.00 54.56 108 ILE A CA 1
ATOM 897 C C . ILE A 1 108 ? -10.070 -11.514 -8.113 1.00 54.56 108 ILE A C 1
ATOM 899 O O . ILE A 1 108 ? -10.408 -12.062 -7.064 1.00 54.56 108 ILE A O 1
ATOM 903 N N . GLU A 1 109 ? -8.898 -10.876 -8.213 1.00 59.38 109 GLU A N 1
ATOM 904 C CA . GLU A 1 109 ? -7.808 -11.103 -7.245 1.00 59.38 109 GLU A CA 1
ATOM 905 C C . GLU A 1 109 ? -7.612 -9.968 -6.219 1.00 59.38 109 GLU A C 1
ATOM 907 O O . GLU A 1 109 ? -7.170 -10.199 -5.089 1.00 59.38 109 GLU A O 1
ATOM 912 N N . ALA A 1 110 ? -7.989 -8.729 -6.549 1.00 61.41 110 ALA A N 1
ATOM 913 C CA . ALA A 1 110 ? -7.850 -7.584 -5.645 1.00 61.41 110 ALA A CA 1
ATOM 914 C C . ALA A 1 110 ? -9.038 -7.475 -4.660 1.00 61.41 110 ALA A C 1
ATOM 916 O O . ALA A 1 110 ? -9.976 -6.689 -4.831 1.00 61.41 110 ALA A O 1
ATOM 917 N N . ILE A 1 111 ? -9.030 -8.274 -3.590 1.00 77.69 111 ILE A N 1
ATOM 918 C CA . ILE A 1 111 ? -10.088 -8.236 -2.555 1.00 77.69 111 ILE A CA 1
ATOM 919 C C . ILE A 1 111 ? -9.875 -7.072 -1.571 1.00 77.69 111 ILE A C 1
ATOM 921 O O . ILE A 1 111 ? -10.831 -6.370 -1.210 1.00 77.69 111 ILE A O 1
ATOM 925 N N . ASN A 1 112 ? -8.619 -6.862 -1.173 1.00 88.56 112 ASN A N 1
ATOM 926 C CA . ASN A 1 112 ? -8.205 -5.878 -0.174 1.00 88.56 112 ASN A CA 1
ATOM 927 C C . ASN A 1 112 ? -7.835 -4.525 -0.810 1.00 88.56 112 ASN A C 1
ATOM 929 O O . ASN A 1 112 ? -7.593 -4.477 -2.019 1.00 88.56 112 ASN A O 1
ATOM 933 N N . PRO A 1 113 ? -7.779 -3.423 -0.034 1.00 93.31 113 PRO A N 1
ATOM 934 C CA . PRO A 1 113 ? -7.444 -2.088 -0.539 1.00 93.31 113 PRO A CA 1
ATOM 935 C C . PRO A 1 113 ? -5.953 -1.921 -0.879 1.00 93.31 113 PRO A C 1
ATOM 937 O O . PRO A 1 113 ? -5.207 -1.194 -0.223 1.00 93.31 113 PRO A O 1
ATOM 940 N N . ARG A 1 114 ? -5.510 -2.643 -1.908 1.00 93.50 114 ARG A N 1
ATOM 941 C CA . ARG A 1 114 ? -4.131 -2.688 -2.396 1.00 93.50 114 ARG A CA 1
ATOM 942 C C . ARG A 1 114 ? -4.093 -2.756 -3.916 1.00 93.50 114 ARG A C 1
ATOM 944 O O . ARG A 1 114 ? -5.026 -3.256 -4.545 1.00 93.50 114 ARG A O 1
ATOM 951 N N . ILE A 1 115 ? -3.000 -2.268 -4.492 1.00 93.62 115 ILE A N 1
ATOM 952 C CA . ILE A 1 115 ? -2.696 -2.444 -5.910 1.00 93.62 115 ILE A CA 1
ATOM 953 C C . ILE A 1 115 ? -1.743 -3.631 -6.029 1.00 93.62 115 ILE A C 1
ATOM 955 O O . ILE A 1 115 ? -0.598 -3.544 -5.580 1.00 93.62 115 ILE A O 1
ATOM 959 N N . ILE A 1 116 ? -2.229 -4.742 -6.582 1.00 93.12 116 ILE A N 1
ATOM 960 C CA . ILE A 1 116 ? -1.449 -5.974 -6.747 1.00 93.12 116 ILE A CA 1
ATOM 961 C C . ILE A 1 116 ? -0.678 -5.980 -8.066 1.00 93.12 116 ILE A C 1
ATOM 963 O O . ILE A 1 116 ? -1.030 -5.282 -9.017 1.00 93.12 116 ILE A O 1
ATOM 967 N N . LEU A 1 117 ? 0.355 -6.806 -8.142 1.00 90.06 117 LEU A N 1
ATOM 968 C CA . LEU A 1 117 ? 1.044 -7.122 -9.381 1.00 90.06 117 LEU A CA 1
ATOM 969 C C . LEU A 1 117 ? 0.594 -8.502 -9.848 1.00 90.06 117 LEU A C 1
ATOM 971 O O . LEU A 1 117 ? 0.664 -9.484 -9.110 1.00 90.06 117 LEU A O 1
ATOM 975 N N . THR A 1 118 ? 0.135 -8.569 -11.092 1.00 88.38 118 THR A N 1
ATOM 976 C CA . THR A 1 118 ? -0.140 -9.844 -11.759 1.00 88.38 118 THR A CA 1
ATOM 977 C C . THR A 1 118 ? 1.161 -10.602 -12.019 1.00 88.38 118 THR A C 1
ATOM 979 O O . THR A 1 118 ? 2.258 -10.039 -11.975 1.00 88.38 118 THR A O 1
ATOM 982 N N . LYS A 1 119 ? 1.052 -11.890 -12.359 1.00 84.88 119 LYS A N 1
ATOM 983 C CA . LYS A 1 119 ? 2.216 -12.720 -12.698 1.00 84.88 119 LYS A CA 1
ATOM 984 C C . LYS A 1 119 ? 3.057 -12.116 -13.829 1.00 84.88 119 LYS A C 1
ATOM 986 O O . LYS A 1 119 ? 4.279 -12.182 -13.769 1.00 84.88 119 LYS A O 1
ATOM 991 N N . SER A 1 120 ? 2.426 -11.511 -14.836 1.00 84.50 120 SER A N 1
ATOM 992 C CA . SER A 1 120 ? 3.141 -10.893 -15.956 1.00 84.50 120 SER A CA 1
ATOM 993 C C . SER A 1 120 ? 3.944 -9.662 -15.517 1.00 84.50 120 SER A C 1
ATOM 995 O O . SER A 1 120 ? 5.109 -9.528 -15.891 1.00 84.50 120 SER A O 1
ATOM 997 N N . ALA A 1 121 ? 3.389 -8.840 -14.619 1.00 86.12 121 ALA A N 1
ATOM 998 C CA . ALA A 1 121 ? 4.096 -7.720 -13.998 1.00 86.12 121 ALA A CA 1
ATOM 999 C C . ALA A 1 121 ? 5.249 -8.169 -13.079 1.00 86.12 121 ALA A C 1
ATOM 1001 O O . ALA A 1 121 ? 6.325 -7.575 -13.128 1.00 86.12 121 ALA A O 1
ATOM 1002 N N . VAL A 1 122 ? 5.065 -9.230 -12.283 1.00 86.06 122 VAL A N 1
ATOM 1003 C CA . VAL A 1 122 ? 6.146 -9.810 -11.458 1.00 86.06 122 VAL A CA 1
ATOM 1004 C C . VAL A 1 122 ? 7.275 -10.335 -12.346 1.00 86.06 122 VAL A C 1
ATOM 1006 O O . VAL A 1 122 ? 8.424 -9.948 -12.159 1.00 86.06 122 VAL A O 1
ATOM 1009 N N . ASN A 1 123 ? 6.949 -11.107 -13.387 1.00 82.88 123 ASN A N 1
ATOM 1010 C CA . ASN A 1 123 ? 7.933 -11.595 -14.357 1.00 82.88 123 ASN A CA 1
ATOM 1011 C C . ASN A 1 123 ? 8.672 -10.445 -15.062 1.00 82.88 123 ASN A C 1
ATOM 1013 O O . ASN A 1 123 ? 9.853 -10.570 -15.384 1.00 82.88 123 ASN A O 1
ATOM 1017 N N . ALA A 1 124 ? 7.985 -9.331 -15.334 1.00 80.25 124 ALA A N 1
ATOM 1018 C CA . ALA A 1 124 ? 8.601 -8.149 -15.921 1.00 80.25 124 ALA A CA 1
ATOM 1019 C C . ALA A 1 124 ? 9.613 -7.507 -14.971 1.00 80.25 124 ALA A C 1
ATOM 1021 O O . ALA A 1 124 ? 10.724 -7.214 -15.405 1.00 80.25 124 ALA A O 1
ATOM 1022 N N . ILE A 1 125 ? 9.279 -7.352 -13.684 1.00 80.25 125 ILE A N 1
ATOM 1023 C CA . ILE A 1 125 ? 10.246 -6.895 -12.675 1.00 80.25 125 ILE A CA 1
ATOM 1024 C C . ILE A 1 125 ? 11.434 -7.835 -12.641 1.00 80.25 125 ILE A C 1
ATOM 1026 O O . ILE A 1 125 ? 12.563 -7.354 -12.717 1.00 80.25 125 ILE A O 1
ATOM 1030 N N . ASP A 1 126 ? 11.175 -9.143 -12.558 1.00 78.56 126 ASP A N 1
ATOM 1031 C CA . ASP A 1 126 ? 12.216 -10.154 -12.456 1.00 78.56 126 ASP A CA 1
ATOM 1032 C C . ASP A 1 126 ? 13.240 -9.974 -13.564 1.00 78.56 126 ASP A C 1
ATOM 1034 O O . ASP A 1 126 ? 14.418 -9.955 -13.239 1.00 78.56 126 ASP A O 1
ATOM 1038 N N . ARG A 1 127 ? 12.831 -9.722 -14.819 1.00 74.31 127 ARG A N 1
ATOM 1039 C CA . ARG A 1 127 ? 13.740 -9.461 -15.956 1.00 74.31 127 ARG A CA 1
ATOM 1040 C C . ARG A 1 127 ? 14.689 -8.277 -15.764 1.00 74.31 127 ARG A C 1
ATOM 1042 O O . ARG A 1 127 ? 15.758 -8.297 -16.362 1.00 74.31 127 ARG A O 1
ATOM 1049 N N . TYR A 1 128 ? 14.322 -7.270 -14.974 1.00 71.94 128 TYR A N 1
ATOM 1050 C CA . TYR A 1 128 ? 15.087 -6.029 -14.807 1.00 71.94 128 TYR A CA 1
ATOM 1051 C C . TYR A 1 128 ? 15.788 -5.906 -13.451 1.00 71.94 128 TYR A C 1
ATOM 1053 O O . TYR A 1 128 ? 16.411 -4.883 -13.186 1.00 71.94 128 TYR A O 1
ATOM 1061 N N . ILE A 1 129 ? 15.730 -6.911 -12.573 1.00 73.62 129 ILE A N 1
ATOM 1062 C CA . ILE A 1 129 ? 16.430 -6.853 -11.279 1.00 73.62 129 ILE A CA 1
ATOM 1063 C C . ILE A 1 129 ? 17.948 -6.810 -11.494 1.00 73.62 129 ILE A C 1
ATOM 1065 O O . ILE A 1 129 ? 18.491 -7.467 -12.386 1.00 73.62 129 ILE A O 1
ATOM 1069 N N . ASP A 1 130 ? 18.648 -6.078 -10.623 1.00 62.19 130 ASP A N 1
ATOM 1070 C CA . ASP A 1 130 ? 20.105 -5.886 -10.609 1.00 62.19 130 ASP A CA 1
ATOM 1071 C C . ASP A 1 130 ? 20.991 -7.147 -10.657 1.00 62.19 130 ASP A C 1
ATOM 1073 O O . ASP A 1 130 ? 22.206 -7.054 -10.863 1.00 62.19 130 ASP A O 1
ATOM 1077 N N . ARG A 1 131 ? 20.385 -8.330 -10.572 1.00 60.97 131 ARG A N 1
ATOM 1078 C CA . ARG A 1 131 ? 21.022 -9.650 -10.609 1.00 60.97 131 ARG A CA 1
ATOM 1079 C C . ARG A 1 131 ? 21.082 -10.284 -11.996 1.00 60.97 131 ARG A C 1
ATOM 1081 O O . ARG A 1 131 ? 21.731 -11.316 -12.138 1.00 60.97 131 ARG A O 1
ATOM 1088 N N . HIS A 1 132 ? 20.465 -9.693 -13.022 1.00 59.41 132 HIS A N 1
ATOM 1089 C CA . HIS A 1 132 ? 20.603 -10.215 -14.385 1.00 59.41 132 HIS A CA 1
ATOM 1090 C C . HIS A 1 132 ? 22.005 -9.943 -14.940 1.00 59.41 132 HIS A C 1
ATOM 1092 O O . HIS A 1 132 ? 22.430 -8.782 -14.980 1.00 59.41 132 HIS A O 1
ATOM 1098 N N . PRO A 1 133 ? 22.742 -10.987 -15.366 1.00 55.94 133 PRO A N 1
ATOM 1099 C CA . PRO A 1 133 ? 24.157 -10.872 -15.725 1.00 55.94 133 PRO A CA 1
ATOM 1100 C C . PRO A 1 133 ? 24.390 -10.050 -16.999 1.00 55.94 133 PRO A C 1
ATOM 1102 O O . PRO A 1 133 ? 25.472 -9.503 -17.176 1.00 55.94 133 PRO A O 1
ATOM 1105 N N . ASN A 1 134 ? 23.369 -9.917 -17.850 1.00 59.53 134 ASN A N 1
ATOM 1106 C CA . ASN A 1 134 ? 23.475 -9.294 -19.172 1.00 59.53 134 ASN A CA 1
ATOM 1107 C C . ASN A 1 134 ? 22.899 -7.869 -19.240 1.00 59.53 134 ASN A C 1
ATOM 1109 O O . ASN A 1 134 ? 22.815 -7.302 -20.325 1.00 59.53 134 ASN A O 1
ATOM 1113 N N . LEU A 1 135 ? 22.476 -7.299 -18.107 1.00 60.56 135 LEU A N 1
ATOM 1114 C CA . LEU A 1 135 ? 21.971 -5.927 -18.041 1.00 60.56 135 LEU A CA 1
ATOM 1115 C C . LEU A 1 135 ? 23.073 -4.964 -17.600 1.00 60.56 135 LEU A C 1
ATOM 1117 O O . LEU A 1 135 ? 23.842 -5.271 -16.682 1.00 60.56 135 LEU A O 1
ATOM 1121 N N . THR A 1 136 ? 23.131 -3.779 -18.208 1.00 58.84 136 THR A N 1
ATOM 1122 C CA . THR A 1 136 ? 24.027 -2.723 -17.724 1.00 58.84 136 THR A CA 1
ATOM 1123 C C . THR A 1 136 ? 23.515 -2.184 -16.385 1.00 58.84 136 THR A C 1
ATOM 1125 O O . THR A 1 136 ? 22.338 -2.321 -16.059 1.00 58.84 136 THR A O 1
ATOM 1128 N N . SER A 1 137 ? 24.374 -1.564 -15.569 1.00 61.53 137 SER A N 1
ATOM 1129 C CA . SER A 1 137 ? 23.952 -0.982 -14.281 1.00 61.53 137 SER A CA 1
ATOM 1130 C C . SER A 1 137 ? 22.842 0.064 -14.432 1.00 61.53 137 SER A C 1
ATOM 1132 O O . SER A 1 137 ? 22.059 0.253 -13.507 1.00 61.53 137 SER A O 1
ATOM 1134 N N . SER A 1 138 ? 22.753 0.709 -15.598 1.00 61.38 138 SER A N 1
ATOM 1135 C CA . SER A 1 138 ? 21.679 1.638 -15.950 1.00 61.38 138 SER A CA 1
ATOM 1136 C C . SER A 1 138 ? 20.395 0.967 -16.427 1.00 61.38 138 SER A C 1
ATOM 1138 O O . SER A 1 138 ? 19.420 1.683 -16.569 1.00 61.38 138 SER A O 1
ATOM 1140 N N . ASP A 1 139 ? 20.381 -0.350 -16.668 1.00 59.22 139 ASP A N 1
ATOM 1141 C CA . ASP A 1 139 ? 19.193 -1.127 -17.068 1.00 59.22 139 ASP A CA 1
ATOM 1142 C C . ASP A 1 139 ? 18.503 -1.828 -15.884 1.00 59.22 139 ASP A C 1
ATOM 1144 O O . ASP A 1 139 ? 17.517 -2.551 -16.052 1.00 59.22 139 ASP A O 1
ATOM 1148 N N . LYS A 1 140 ? 19.068 -1.672 -14.682 1.00 70.00 140 LYS A N 1
ATOM 1149 C CA . LYS A 1 140 ? 18.786 -2.499 -13.512 1.00 70.00 140 LYS A CA 1
ATOM 1150 C C . LYS A 1 140 ? 17.929 -1.773 -12.483 1.00 70.00 140 LYS A C 1
ATOM 1152 O O . LYS A 1 140 ? 18.209 -0.648 -12.079 1.00 70.00 140 LYS A O 1
ATOM 1157 N N . ILE A 1 141 ? 16.928 -2.475 -11.970 1.00 74.00 141 ILE A N 1
ATOM 1158 C CA . ILE A 1 141 ? 16.164 -2.094 -10.789 1.00 74.00 141 ILE A CA 1
ATOM 1159 C C . ILE A 1 141 ? 16.935 -2.563 -9.550 1.00 74.00 141 ILE A C 1
ATOM 1161 O O . ILE A 1 141 ? 17.133 -3.773 -9.387 1.00 74.00 141 ILE A O 1
ATOM 1165 N N . PRO A 1 142 ? 17.340 -1.650 -8.644 1.00 79.12 142 PRO A N 1
ATOM 1166 C CA . PRO A 1 142 ? 18.019 -2.047 -7.421 1.00 79.12 142 PRO A CA 1
ATOM 1167 C C . PRO A 1 142 ? 17.132 -2.951 -6.563 1.00 79.12 142 PRO A C 1
ATOM 1169 O O . PRO A 1 142 ? 15.987 -2.605 -6.253 1.00 79.12 142 PRO A O 1
ATOM 1172 N N . SER A 1 143 ? 17.680 -4.071 -6.092 1.00 79.62 143 SER A N 1
ATOM 1173 C CA . SER A 1 143 ? 17.001 -4.980 -5.160 1.00 79.62 143 SER A CA 1
ATOM 1174 C C . SER A 1 143 ? 16.491 -4.242 -3.909 1.00 79.62 143 SER A C 1
ATOM 1176 O O . SER A 1 143 ? 15.434 -4.571 -3.369 1.00 79.62 143 SER A O 1
ATOM 1178 N N . SER A 1 144 ? 17.217 -3.214 -3.452 1.00 79.94 144 SER A N 1
ATOM 1179 C CA . SER A 1 144 ? 16.816 -2.354 -2.330 1.00 79.94 144 SER A CA 1
ATOM 1180 C C . SER A 1 144 ? 15.571 -1.519 -2.633 1.00 79.94 144 SER A C 1
ATOM 1182 O O . SER A 1 144 ? 14.737 -1.330 -1.751 1.00 79.94 144 SER A O 1
ATOM 1184 N N . TRP A 1 145 ? 15.403 -1.055 -3.875 1.00 85.38 145 TRP A N 1
ATOM 1185 C CA . TRP A 1 145 ? 14.216 -0.316 -4.297 1.00 85.38 145 TRP A CA 1
ATOM 1186 C C . TRP A 1 145 ? 12.981 -1.224 -4.305 1.00 85.38 145 TRP A C 1
ATOM 1188 O O . TRP A 1 145 ? 11.937 -0.818 -3.794 1.00 85.38 145 TRP A O 1
ATOM 1198 N N . ILE A 1 146 ? 13.109 -2.467 -4.789 1.00 85.94 146 ILE A N 1
ATOM 1199 C CA . ILE A 1 146 ? 12.014 -3.459 -4.794 1.00 85.94 146 ILE A CA 1
ATOM 1200 C C . ILE A 1 146 ? 11.556 -3.748 -3.369 1.00 85.94 146 ILE A C 1
ATOM 1202 O O . ILE A 1 146 ? 10.382 -3.577 -3.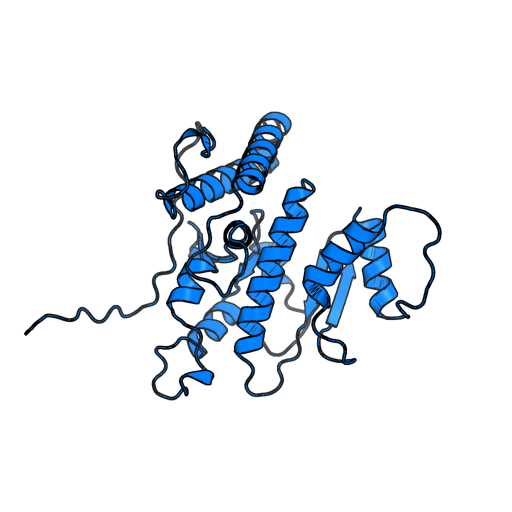059 1.00 85.94 146 ILE A O 1
ATOM 1206 N N . LYS A 1 147 ? 12.494 -4.098 -2.479 1.00 84.69 147 LYS A N 1
ATOM 1207 C CA . LYS A 1 147 ? 12.197 -4.439 -1.077 1.00 84.69 147 LYS A CA 1
ATOM 1208 C C . LYS A 1 147 ? 11.553 -3.294 -0.282 1.00 84.69 147 LYS A C 1
ATOM 1210 O O . LYS A 1 147 ? 10.980 -3.553 0.772 1.00 84.69 147 LYS A O 1
ATOM 1215 N N . ARG A 1 148 ? 11.680 -2.044 -0.744 1.00 87.00 148 ARG A N 1
ATOM 1216 C CA . ARG A 1 148 ? 11.015 -0.877 -0.144 1.00 87.00 148 ARG A CA 1
ATOM 1217 C C . ARG A 1 148 ? 9.630 -0.623 -0.717 1.00 87.00 148 ARG A C 1
ATOM 1219 O O . ARG A 1 148 ? 8.717 -0.307 0.035 1.00 87.00 148 ARG A O 1
ATOM 1226 N N . ASN A 1 149 ? 9.484 -0.707 -2.036 1.00 89.69 149 ASN A N 1
ATOM 1227 C CA . ASN A 1 149 ? 8.275 -0.251 -2.724 1.00 89.69 149 ASN A CA 1
ATOM 1228 C C . ASN A 1 149 ? 7.257 -1.362 -2.977 1.00 89.69 149 ASN A C 1
ATOM 1230 O O . ASN A 1 149 ? 6.111 -1.061 -3.300 1.00 89.69 149 ASN A O 1
ATOM 1234 N N . LEU A 1 150 ? 7.651 -2.624 -2.820 1.00 93.00 150 LEU A N 1
ATOM 1235 C CA . LEU A 1 150 ? 6.797 -3.783 -3.024 1.00 93.00 150 LEU A CA 1
ATOM 1236 C C . LEU A 1 150 ? 6.881 -4.719 -1.812 1.00 93.00 150 LEU A C 1
ATOM 1238 O O . LEU A 1 150 ? 7.943 -4.893 -1.208 1.00 93.00 150 LEU A O 1
ATOM 1242 N N . LEU A 1 151 ? 5.749 -5.319 -1.462 1.00 94.50 151 LEU A N 1
ATOM 1243 C CA . LEU A 1 151 ? 5.603 -6.286 -0.375 1.00 94.50 151 LEU A CA 1
ATOM 1244 C C . LEU A 1 151 ? 4.851 -7.517 -0.869 1.00 94.50 151 LEU A C 1
ATOM 1246 O O . LEU A 1 151 ? 4.148 -7.453 -1.876 1.00 94.50 151 LEU A O 1
ATOM 1250 N N . GLU A 1 152 ? 4.980 -8.616 -0.138 1.00 93.31 152 GLU A N 1
ATOM 1251 C CA . GLU A 1 152 ? 4.220 -9.842 -0.357 1.00 93.31 152 GLU A CA 1
ATOM 1252 C C . GLU A 1 152 ? 3.199 -10.016 0.772 1.00 93.31 152 GLU A C 1
ATOM 1254 O O . GLU A 1 152 ? 3.515 -9.863 1.957 1.00 93.31 152 GLU A O 1
ATOM 1259 N N . ASP A 1 153 ? 1.954 -10.289 0.402 1.00 91.50 153 ASP A N 1
ATOM 1260 C CA . ASP A 1 153 ? 0.877 -10.587 1.346 1.00 91.50 153 ASP A CA 1
ATOM 1261 C C . ASP A 1 153 ? 0.779 -12.096 1.607 1.00 91.50 153 ASP A C 1
ATOM 1263 O O . ASP A 1 153 ? 1.364 -12.919 0.907 1.00 91.50 153 ASP A O 1
ATOM 1267 N N . SER A 1 154 ? -0.015 -12.459 2.603 1.00 87.31 154 SER A N 1
ATOM 1268 C CA . SER A 1 154 ? -0.351 -13.821 3.016 1.00 87.31 154 SER A CA 1
ATOM 1269 C C . SER A 1 154 ? -0.881 -14.732 1.900 1.00 87.31 154 SER A C 1
ATOM 1271 O O . SER A 1 154 ? -0.770 -15.951 2.009 1.00 87.31 154 SER A O 1
ATOM 1273 N N . ASP A 1 155 ? -1.423 -14.168 0.818 1.00 87.56 155 ASP A N 1
ATOM 1274 C CA . ASP A 1 155 ? -1.883 -14.907 -0.362 1.00 87.56 155 ASP A CA 1
ATOM 1275 C C . ASP A 1 155 ? -0.810 -15.080 -1.454 1.00 87.56 155 ASP A C 1
ATOM 1277 O O . ASP A 1 155 ? -1.106 -15.564 -2.548 1.00 87.56 155 ASP A O 1
ATOM 1281 N N . GLY A 1 156 ? 0.434 -14.680 -1.175 1.00 89.19 156 GLY A N 1
ATOM 1282 C CA . GLY A 1 156 ? 1.570 -14.764 -2.095 1.00 89.19 156 GLY A CA 1
ATOM 1283 C C . GLY A 1 156 ? 1.556 -13.708 -3.203 1.00 89.19 156 GLY A C 1
ATOM 1284 O O . GLY A 1 156 ? 2.416 -13.723 -4.086 1.00 89.19 156 GLY A O 1
ATOM 1285 N N . LYS A 1 157 ? 0.588 -12.782 -3.205 1.00 90.19 157 LYS A N 1
ATOM 1286 C CA . LYS A 1 157 ? 0.529 -11.705 -4.200 1.00 90.19 157 LYS A CA 1
ATOM 1287 C C . LYS A 1 157 ? 1.436 -10.555 -3.788 1.00 90.19 157 LYS A C 1
ATOM 1289 O O . LYS A 1 157 ? 1.417 -10.097 -2.642 1.00 90.19 157 LYS A O 1
ATOM 1294 N N . TRP A 1 158 ? 2.194 -10.049 -4.757 1.00 93.38 158 TRP A N 1
ATOM 1295 C CA . TRP A 1 158 ? 2.972 -8.829 -4.581 1.00 93.38 158 TRP A CA 1
ATOM 1296 C C . TRP A 1 158 ? 2.060 -7.614 -4.703 1.00 93.38 158 TRP A C 1
ATOM 1298 O O . TRP A 1 158 ? 1.178 -7.579 -5.563 1.00 93.38 158 TRP A O 1
ATOM 1308 N N . PHE A 1 159 ? 2.277 -6.603 -3.871 1.00 94.75 159 PHE A N 1
ATOM 1309 C CA . PHE A 1 159 ? 1.512 -5.362 -3.901 1.00 94.75 159 PHE A CA 1
ATOM 1310 C C . PHE A 1 159 ? 2.383 -4.141 -3.612 1.00 94.75 159 PHE A C 1
ATOM 1312 O O . PHE A 1 159 ? 3.466 -4.246 -3.031 1.00 94.75 159 PHE A O 1
ATOM 1319 N N . ILE A 1 160 ? 1.900 -2.970 -4.027 1.00 94.56 160 ILE A N 1
ATOM 1320 C CA . ILE A 1 160 ? 2.586 -1.695 -3.801 1.00 94.56 160 ILE A CA 1
ATOM 1321 C C . ILE A 1 160 ? 2.564 -1.326 -2.315 1.00 94.56 160 ILE A C 1
ATOM 1323 O O . ILE A 1 160 ? 1.499 -1.176 -1.713 1.00 94.56 160 ILE A O 1
ATOM 1327 N N . ASN A 1 161 ? 3.744 -1.078 -1.745 1.00 95.00 161 ASN A N 1
ATOM 1328 C CA . ASN A 1 161 ? 3.912 -0.516 -0.409 1.00 95.00 161 ASN A CA 1
ATOM 1329 C C . ASN A 1 161 ? 3.600 0.989 -0.409 1.00 95.00 161 ASN A C 1
ATOM 1331 O O . ASN A 1 161 ? 4.502 1.827 -0.380 1.00 95.00 161 ASN A O 1
ATOM 1335 N N . TYR A 1 162 ? 2.320 1.354 -0.468 1.00 94.12 162 TYR A N 1
ATOM 1336 C CA . TYR A 1 162 ? 1.919 2.755 -0.608 1.00 94.12 162 TYR A CA 1
ATOM 1337 C C . TYR A 1 162 ? 2.284 3.628 0.605 1.00 94.12 162 TYR A C 1
ATOM 1339 O O . TYR A 1 162 ? 2.505 4.824 0.433 1.00 94.12 162 TYR A O 1
ATOM 1347 N N . LEU A 1 163 ? 2.404 3.066 1.816 1.00 94.25 163 LEU A N 1
ATOM 1348 C CA . LEU A 1 163 ? 2.859 3.810 3.002 1.00 94.25 163 LEU A CA 1
ATOM 1349 C C . LEU A 1 163 ? 4.321 4.249 2.897 1.00 94.25 163 LEU A C 1
ATOM 1351 O O . LEU A 1 163 ? 4.705 5.219 3.545 1.00 94.25 163 LEU A O 1
ATOM 1355 N N . ASN A 1 164 ? 5.113 3.630 2.014 1.00 90.50 164 ASN A N 1
ATOM 1356 C CA . ASN A 1 164 ? 6.456 4.116 1.702 1.00 90.50 164 ASN A CA 1
ATOM 1357 C C . ASN A 1 164 ? 6.432 5.544 1.119 1.00 90.50 164 ASN A C 1
ATOM 1359 O O . ASN A 1 164 ? 7.406 6.274 1.258 1.00 90.50 164 ASN A O 1
ATOM 1363 N N . ALA A 1 165 ? 5.306 5.990 0.543 1.00 86.69 165 ALA A N 1
ATOM 1364 C CA . ALA A 1 165 ? 5.130 7.369 0.080 1.00 86.69 165 ALA A CA 1
ATOM 1365 C C . ALA A 1 165 ? 5.077 8.410 1.221 1.00 86.69 165 ALA A C 1
ATOM 1367 O O . ALA A 1 165 ? 5.094 9.610 0.943 1.00 86.69 165 ALA A O 1
ATOM 1368 N N . ALA A 1 166 ? 5.006 7.977 2.487 1.00 86.50 166 ALA A N 1
ATOM 1369 C CA . ALA A 1 166 ? 5.131 8.858 3.648 1.00 86.50 166 ALA A CA 1
ATOM 1370 C C . ALA A 1 166 ? 6.571 9.352 3.870 1.00 86.50 166 ALA A C 1
ATOM 1372 O O . ALA A 1 166 ? 6.767 10.375 4.529 1.00 86.50 166 ALA A O 1
ATOM 1373 N N . PHE A 1 167 ? 7.568 8.656 3.316 1.00 83.75 167 PHE A N 1
ATOM 1374 C CA . PHE A 1 167 ? 8.937 9.150 3.250 1.00 83.75 167 PHE A CA 1
ATOM 1375 C C . PHE A 1 167 ? 9.019 10.192 2.131 1.00 83.75 167 PHE A C 1
ATOM 1377 O O . PHE A 1 167 ? 8.758 9.909 0.959 1.00 83.75 167 PHE A O 1
ATOM 1384 N N . LEU A 1 168 ? 9.297 11.439 2.512 1.00 57.06 168 LEU A N 1
ATOM 1385 C CA . LEU A 1 168 ? 9.412 12.547 1.572 1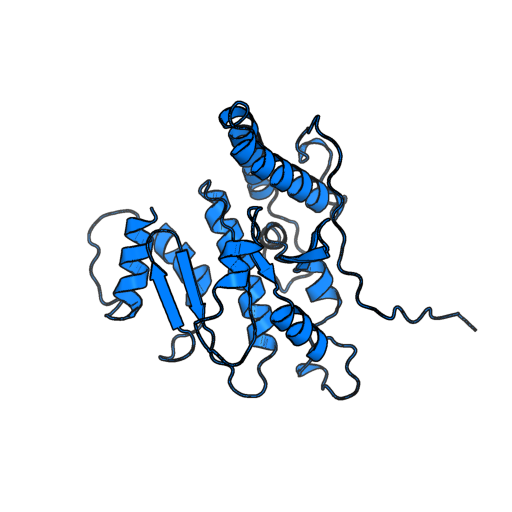.00 57.06 168 LEU A CA 1
ATOM 1386 C C . LEU A 1 168 ? 10.678 12.336 0.730 1.00 57.06 168 LEU A C 1
ATOM 1388 O O . LEU A 1 168 ? 11.776 12.380 1.270 1.00 57.06 168 LEU A O 1
ATOM 1392 N N . ASP A 1 169 ? 10.479 12.164 -0.579 1.00 55.94 169 ASP A N 1
ATOM 1393 C CA . ASP A 1 169 ? 11.474 11.901 -1.630 1.00 55.94 169 ASP A CA 1
ATOM 1394 C C . ASP A 1 169 ? 11.911 10.431 -1.792 1.00 55.94 169 ASP A C 1
ATOM 1396 O O . ASP A 1 169 ? 12.734 9.899 -1.054 1.00 55.94 169 ASP A O 1
ATOM 1400 N N . PHE A 1 170 ? 11.409 9.781 -2.854 1.00 50.19 170 PHE A N 1
ATOM 1401 C CA . PHE A 1 170 ? 11.701 8.380 -3.211 1.00 50.19 170 PHE A CA 1
ATOM 1402 C C . PHE A 1 170 ? 13.192 8.098 -3.497 1.00 50.19 170 PHE A C 1
ATOM 1404 O O . PHE A 1 170 ? 13.585 6.932 -3.620 1.00 50.19 170 PHE A O 1
ATOM 1411 N N . PHE A 1 171 ? 14.007 9.149 -3.626 1.00 47.41 171 PHE A N 1
ATOM 1412 C CA . PHE A 1 171 ? 15.414 9.091 -4.020 1.00 47.41 171 PHE A CA 1
ATOM 1413 C C . PHE A 1 171 ? 16.406 9.414 -2.888 1.00 47.41 171 PHE A C 1
ATOM 1415 O O . PHE A 1 171 ? 17.598 9.166 -3.074 1.00 47.41 171 PHE A O 1
ATOM 1422 N N . ASP A 1 172 ? 15.962 9.918 -1.729 1.00 49.19 172 ASP A N 1
ATOM 1423 C CA . ASP A 1 172 ? 16.849 10.323 -0.625 1.00 49.19 172 ASP A CA 1
ATOM 1424 C C . ASP A 1 172 ? 16.737 9.352 0.565 1.00 49.19 172 ASP A C 1
ATOM 1426 O O . ASP A 1 172 ? 15.684 9.190 1.175 1.00 49.19 172 ASP A O 1
ATOM 1430 N N . TYR A 1 173 ? 17.844 8.675 0.881 1.00 46.06 173 TYR A N 1
ATOM 1431 C CA . TYR A 1 173 ? 17.921 7.596 1.876 1.00 46.06 173 TYR A CA 1
ATOM 1432 C C . TYR A 1 173 ? 17.866 8.085 3.330 1.00 46.06 173 TYR A C 1
ATOM 1434 O O . TYR A 1 173 ? 17.709 7.266 4.233 1.00 46.06 173 TYR A O 1
ATOM 1442 N N . ASN A 1 174 ? 18.010 9.391 3.562 1.00 53.28 174 ASN A N 1
ATOM 1443 C CA . ASN A 1 174 ? 18.296 9.948 4.886 1.00 53.28 174 ASN A CA 1
ATOM 1444 C C . ASN A 1 174 ? 17.163 10.807 5.462 1.00 53.28 174 ASN A C 1
ATOM 1446 O O . ASN A 1 174 ? 17.415 11.619 6.352 1.00 53.28 174 ASN A O 1
ATOM 1450 N N . ARG A 1 175 ? 15.928 10.680 4.962 1.00 66.88 175 ARG A N 1
ATOM 1451 C CA . ARG A 1 175 ? 14.814 11.508 5.443 1.00 66.88 175 ARG A CA 1
ATOM 1452 C C . ARG A 1 175 ? 13.834 10.752 6.320 1.00 66.88 175 ARG A C 1
ATOM 1454 O O . ARG A 1 175 ? 13.456 9.619 6.047 1.00 66.88 175 ARG A O 1
ATOM 1461 N N . GLU A 1 176 ? 13.412 11.446 7.367 1.00 78.38 176 GLU A N 1
ATOM 1462 C CA . GLU A 1 176 ? 12.403 10.998 8.314 1.00 78.38 176 GLU A CA 1
ATOM 1463 C C . GLU A 1 176 ? 11.019 10.931 7.641 1.00 78.38 176 GLU A C 1
ATOM 1465 O O . GLU A 1 176 ? 10.703 11.760 6.775 1.00 78.38 176 GLU A O 1
ATOM 1470 N N . PRO A 1 177 ? 10.171 9.959 8.018 1.00 84.62 177 PRO A N 1
ATOM 1471 C CA . PRO A 1 177 ? 8.816 9.881 7.500 1.00 84.62 177 PRO A CA 1
ATOM 1472 C C . PRO A 1 177 ? 7.980 11.052 8.020 1.00 84.62 177 PRO A C 1
ATOM 1474 O O . PRO A 1 177 ? 8.164 11.531 9.141 1.00 84.62 177 PRO A O 1
ATOM 1477 N N . ASN A 1 178 ? 6.982 11.473 7.244 1.00 87.06 178 ASN A N 1
ATOM 1478 C CA . ASN A 1 178 ? 5.980 12.400 7.752 1.00 87.06 178 ASN A CA 1
ATOM 1479 C C . ASN A 1 178 ? 5.059 11.682 8.759 1.00 87.06 178 ASN A C 1
ATOM 1481 O O . ASN A 1 178 ? 4.080 11.030 8.384 1.00 87.06 178 ASN A O 1
ATOM 1485 N N . LEU A 1 179 ? 5.388 11.811 10.048 1.00 88.75 179 LEU A N 1
ATOM 1486 C CA . LEU A 1 179 ? 4.672 11.163 11.151 1.00 88.75 179 LEU A CA 1
ATOM 1487 C C . LEU A 1 179 ? 3.200 11.580 11.241 1.00 88.75 179 LEU A C 1
ATOM 1489 O O . LEU A 1 179 ? 2.357 10.755 11.587 1.00 88.75 179 LEU A O 1
ATOM 1493 N N . GLU A 1 180 ? 2.878 12.832 10.909 1.00 88.44 180 GLU A N 1
ATOM 1494 C CA . GLU A 1 180 ? 1.501 13.335 10.937 1.00 88.44 180 GLU A CA 1
ATOM 1495 C C . GLU A 1 180 ? 0.622 12.564 9.951 1.00 88.44 180 GLU A C 1
ATOM 1497 O O . GLU A 1 180 ? -0.484 12.147 10.296 1.00 88.44 180 GLU A O 1
ATOM 1502 N N . ILE A 1 181 ? 1.131 12.288 8.747 1.00 87.44 181 ILE A N 1
ATOM 1503 C CA . ILE A 1 181 ? 0.348 11.557 7.747 1.00 87.44 181 ILE A CA 1
ATOM 1504 C C . ILE A 1 181 ? 0.183 10.082 8.140 1.00 87.44 181 ILE A C 1
ATOM 1506 O O . ILE A 1 181 ? -0.882 9.504 7.917 1.00 87.44 181 ILE A O 1
ATOM 1510 N N . ILE A 1 182 ? 1.184 9.471 8.782 1.00 93.00 182 ILE A N 1
ATOM 1511 C CA . ILE A 1 182 ? 1.051 8.108 9.323 1.00 93.00 182 ILE A CA 1
ATOM 1512 C C . ILE A 1 182 ? -0.003 8.058 10.436 1.00 93.00 182 ILE A C 1
ATOM 1514 O O . ILE A 1 182 ? -0.852 7.167 10.427 1.00 93.00 182 ILE A O 1
ATOM 1518 N N . LEU A 1 183 ? -0.015 9.032 11.349 1.00 94.31 183 LEU A N 1
ATOM 1519 C CA . LEU A 1 183 ? -1.040 9.127 12.395 1.00 94.31 183 LEU A CA 1
ATOM 1520 C C . LEU A 1 183 ? -2.437 9.357 11.812 1.00 94.31 183 LEU A C 1
ATOM 1522 O O . LEU A 1 183 ? -3.391 8.711 12.238 1.00 94.31 183 LEU A O 1
ATOM 1526 N N . LYS A 1 184 ? -2.556 10.198 10.783 1.00 94.06 184 LYS A N 1
ATOM 1527 C CA . LYS A 1 184 ? -3.814 10.391 10.057 1.00 94.06 184 LYS A CA 1
ATOM 1528 C C . LYS A 1 184 ? -4.286 9.103 9.380 1.00 94.06 184 LYS A C 1
ATOM 1530 O O . LYS A 1 184 ? -5.472 8.791 9.414 1.00 94.06 184 LYS A O 1
ATOM 1535 N N . HIS A 1 185 ? -3.377 8.332 8.779 1.00 96.38 185 HIS A N 1
ATOM 1536 C CA . HIS A 1 185 ? -3.717 7.017 8.234 1.00 96.38 185 HIS A CA 1
ATOM 1537 C C . HIS A 1 185 ? -4.243 6.088 9.333 1.00 96.38 185 HIS A C 1
ATOM 1539 O O . HIS A 1 185 ? -5.275 5.452 9.136 1.00 96.38 185 HIS A O 1
ATOM 1545 N N . LYS A 1 186 ? -3.568 6.022 10.488 1.00 97.31 186 LYS A N 1
ATOM 1546 C CA . LYS A 1 186 ? -4.036 5.259 11.654 1.00 97.31 186 LYS A CA 1
ATOM 1547 C C . LYS A 1 186 ? -5.464 5.654 12.045 1.00 97.31 186 LYS A C 1
ATOM 1549 O O . LYS A 1 186 ? -6.328 4.784 12.100 1.00 97.31 186 LYS A O 1
ATOM 1554 N N . GLU A 1 187 ? -5.718 6.946 12.232 1.00 97.25 187 GLU A N 1
ATOM 1555 C CA . GLU A 1 187 ? -7.028 7.470 12.636 1.00 97.25 187 GLU A CA 1
ATOM 1556 C C . GLU A 1 187 ? -8.129 7.097 11.632 1.00 97.25 187 GLU A C 1
ATOM 1558 O O . GLU A 1 187 ? -9.200 6.628 12.016 1.00 97.25 187 GLU A O 1
ATOM 1563 N N . LEU A 1 188 ? -7.867 7.243 10.329 1.00 97.44 188 LEU A N 1
ATOM 1564 C CA . LEU A 1 188 ? -8.820 6.857 9.284 1.00 97.44 188 LEU A CA 1
ATOM 1565 C C . LEU A 1 188 ? -9.152 5.363 9.334 1.00 97.44 188 LEU A C 1
ATOM 1567 O O . LEU A 1 188 ? -10.308 4.983 9.144 1.00 97.44 188 LEU A O 1
ATOM 1571 N N . VAL A 1 189 ? -8.164 4.509 9.593 1.00 97.44 189 VAL A N 1
ATOM 1572 C CA . VAL A 1 189 ? -8.385 3.062 9.698 1.00 97.44 189 VAL A CA 1
ATOM 1573 C C . VAL A 1 189 ? -9.183 2.721 10.953 1.00 97.44 189 VAL A C 1
ATOM 1575 O O . VAL A 1 189 ? -10.145 1.964 10.854 1.00 97.44 189 VAL A O 1
ATOM 1578 N N . GLU A 1 190 ? -8.851 3.306 12.104 1.00 97.00 190 GLU A N 1
ATOM 1579 C CA . GLU A 1 190 ? -9.589 3.113 13.362 1.00 97.00 190 GLU A CA 1
ATOM 1580 C C . GLU A 1 190 ? -11.050 3.567 13.233 1.00 97.00 190 GLU A C 1
ATOM 1582 O O . GLU A 1 190 ? -11.970 2.816 13.566 1.00 97.00 190 GLU A O 1
ATOM 1587 N N . ASN A 1 191 ? -11.278 4.742 12.644 1.00 96.81 191 ASN A N 1
ATOM 1588 C CA . ASN A 1 191 ? -12.618 5.264 12.384 1.00 96.81 191 ASN A CA 1
ATOM 1589 C C . ASN A 1 191 ? -13.427 4.337 11.467 1.00 96.81 191 ASN A C 1
ATOM 1591 O O . ASN A 1 191 ? -14.610 4.099 11.711 1.00 96.81 191 ASN A O 1
ATOM 1595 N N . ASN A 1 192 ? -12.810 3.789 10.417 1.00 96.00 192 ASN A N 1
ATOM 1596 C CA . ASN A 1 192 ? -13.495 2.870 9.510 1.00 96.00 192 ASN A CA 1
ATOM 1597 C C . ASN A 1 192 ? -13.729 1.479 10.116 1.00 96.00 192 ASN A C 1
ATOM 1599 O O . ASN A 1 192 ? -14.763 0.872 9.830 1.00 96.00 192 ASN A O 1
ATOM 1603 N N . LEU A 1 193 ? -12.824 0.982 10.965 1.00 95.25 193 LEU A N 1
ATOM 1604 C CA . LEU A 1 193 ? -13.034 -0.248 11.735 1.00 95.25 193 LEU A CA 1
ATOM 1605 C C . LEU A 1 193 ? -14.271 -0.120 12.627 1.00 95.25 193 LEU A C 1
ATOM 1607 O O . LEU A 1 193 ? -15.129 -1.000 12.602 1.00 95.25 193 LEU A O 1
ATOM 1611 N N . GLU A 1 194 ? -14.404 0.988 13.356 1.00 95.56 194 GLU A N 1
ATOM 1612 C CA . GLU A 1 194 ? -15.563 1.230 14.221 1.00 95.56 194 GLU A CA 1
ATOM 1613 C C . GLU A 1 194 ? -16.847 1.423 13.404 1.00 95.56 194 GLU A C 1
ATOM 1615 O O . GLU A 1 194 ? -17.856 0.757 13.640 1.00 95.56 194 GLU A O 1
ATOM 1620 N N . LYS A 1 195 ? -16.800 2.276 12.373 1.00 95.94 195 LYS A N 1
ATOM 1621 C CA . LYS A 1 195 ? -17.936 2.569 11.484 1.00 95.94 195 LYS A CA 1
ATOM 1622 C C . LYS A 1 195 ? -18.501 1.324 10.805 1.00 95.94 195 LYS A C 1
ATOM 1624 O O . LYS A 1 195 ? -19.704 1.249 10.561 1.00 95.94 195 LYS A O 1
ATOM 1629 N N . HIS A 1 196 ? -17.645 0.368 10.453 1.00 94.00 196 HIS A N 1
ATOM 1630 C CA . HIS A 1 196 ? -18.038 -0.820 9.702 1.00 94.00 196 HIS A CA 1
ATOM 1631 C C . HIS A 1 196 ? -18.114 -2.095 10.543 1.00 94.00 196 HIS A C 1
ATOM 1633 O O . HIS A 1 196 ? -18.353 -3.147 9.960 1.00 94.00 196 HIS A O 1
ATOM 1639 N N . LYS A 1 197 ? -18.003 -2.024 11.878 1.00 92.50 197 LYS A N 1
ATOM 1640 C CA . LYS A 1 197 ? -17.987 -3.194 12.783 1.00 92.50 197 LYS A CA 1
ATOM 1641 C C . LYS A 1 197 ? -19.155 -4.175 12.610 1.00 92.50 197 LYS A C 1
ATOM 1643 O O . LYS A 1 197 ? -18.995 -5.366 12.840 1.00 92.50 197 LYS A O 1
ATOM 1648 N N . GLU A 1 198 ? -20.317 -3.694 12.169 1.00 93.69 198 GLU A N 1
ATOM 1649 C CA . GLU A 1 198 ? -21.511 -4.522 11.928 1.00 93.69 198 GLU A CA 1
ATOM 1650 C C . GLU A 1 198 ? -21.555 -5.128 10.512 1.00 93.69 198 GLU A C 1
ATOM 1652 O O . GLU A 1 198 ? -22.296 -6.073 10.248 1.00 93.69 198 GLU A O 1
ATOM 1657 N N . ASN A 1 199 ? -20.745 -4.620 9.580 1.00 93.50 199 ASN A N 1
ATOM 1658 C CA . ASN A 1 199 ? -20.632 -5.130 8.218 1.00 93.50 199 ASN A CA 1
ATOM 1659 C C . ASN A 1 199 ? -19.333 -5.924 8.066 1.00 93.50 199 ASN A C 1
ATOM 1661 O O . ASN A 1 199 ? -18.332 -5.402 7.573 1.00 93.50 199 ASN A O 1
ATOM 1665 N N . ASN A 1 200 ? -19.374 -7.207 8.436 1.00 88.94 200 ASN A N 1
ATOM 1666 C CA . ASN A 1 200 ? -18.196 -8.080 8.463 1.00 88.94 200 ASN A CA 1
ATOM 1667 C C . ASN A 1 200 ? -17.380 -8.052 7.153 1.00 88.94 200 ASN A C 1
ATOM 1669 O O . ASN A 1 200 ? -16.155 -7.997 7.175 1.00 88.94 200 ASN A O 1
ATOM 1673 N N . ARG A 1 201 ? -18.046 -8.019 5.990 1.00 88.94 201 ARG A N 1
ATOM 1674 C CA . ARG A 1 201 ? -17.365 -7.998 4.684 1.00 88.94 201 ARG A CA 1
ATOM 1675 C C . ARG A 1 201 ? -16.537 -6.729 4.467 1.00 88.94 201 ARG A C 1
ATOM 1677 O O . ARG A 1 201 ? -15.467 -6.799 3.868 1.00 88.94 201 ARG A O 1
ATOM 1684 N N . VAL A 1 202 ? -17.050 -5.570 4.871 1.00 91.44 202 VAL A N 1
ATOM 1685 C CA . VAL A 1 202 ? -16.329 -4.292 4.747 1.00 91.44 202 VAL A CA 1
ATOM 1686 C C . VAL A 1 202 ? -15.305 -4.160 5.869 1.00 91.44 202 VAL A C 1
ATOM 1688 O O . VAL A 1 202 ? -14.170 -3.772 5.612 1.00 91.44 202 VAL A O 1
ATOM 1691 N N . TRP A 1 203 ? -15.676 -4.557 7.081 1.00 92.88 203 TRP A N 1
ATOM 1692 C CA . TRP A 1 203 ? -14.814 -4.551 8.254 1.00 92.88 203 TRP A CA 1
ATOM 1693 C C . TRP A 1 203 ? -13.517 -5.334 8.038 1.00 92.88 203 TRP A C 1
ATOM 1695 O O . TRP A 1 203 ? -12.439 -4.794 8.270 1.00 92.88 203 TRP A O 1
ATOM 1705 N N . LEU A 1 204 ? -13.593 -6.553 7.487 1.00 91.12 204 LEU A N 1
ATOM 1706 C CA . LEU A 1 204 ? -12.415 -7.382 7.198 1.00 91.12 204 LEU A CA 1
ATOM 1707 C C . LEU A 1 204 ? -11.404 -6.698 6.262 1.00 91.12 204 LEU A C 1
ATOM 1709 O O . LEU A 1 204 ? -10.203 -6.928 6.388 1.00 91.12 204 LEU A O 1
ATOM 1713 N N . LYS A 1 205 ? -11.856 -5.808 5.369 1.00 92.81 205 LYS A N 1
ATOM 1714 C CA . LYS A 1 205 ? -10.945 -5.019 4.524 1.00 92.81 205 LYS A CA 1
ATOM 1715 C C . LYS A 1 205 ? -10.142 -4.018 5.346 1.00 92.81 205 LYS A C 1
ATOM 1717 O O . LYS A 1 205 ? -8.963 -3.825 5.078 1.00 92.81 205 LYS A O 1
ATOM 1722 N N . TYR A 1 206 ? -10.758 -3.394 6.344 1.00 94.94 206 TYR A N 1
ATOM 1723 C CA . TYR A 1 206 ? -10.066 -2.468 7.239 1.00 94.94 206 TYR A CA 1
ATOM 1724 C C . TYR A 1 206 ? -9.193 -3.192 8.261 1.00 94.94 206 TYR A C 1
ATOM 1726 O O . TYR A 1 206 ? -8.147 -2.664 8.626 1.00 94.94 206 TYR A O 1
ATOM 1734 N N . VAL A 1 207 ? -9.548 -4.422 8.646 1.00 93.81 207 VAL A N 1
ATOM 1735 C CA . VAL A 1 207 ? -8.650 -5.299 9.411 1.00 93.81 207 VAL A CA 1
ATOM 1736 C C . VAL A 1 207 ? -7.364 -5.535 8.623 1.00 93.81 207 VAL A C 1
ATOM 1738 O O . VAL A 1 207 ? -6.281 -5.308 9.158 1.00 93.81 207 VAL A O 1
ATOM 1741 N N . TRP A 1 208 ? -7.462 -5.884 7.334 1.00 94.69 208 TRP A N 1
ATOM 1742 C CA . TRP A 1 208 ? -6.285 -6.021 6.469 1.00 94.69 208 TRP A CA 1
ATOM 1743 C C . TRP A 1 208 ? -5.428 -4.746 6.453 1.00 94.69 208 TRP A C 1
ATOM 1745 O O . TRP A 1 208 ? -4.220 -4.812 6.682 1.00 94.69 208 TRP A O 1
ATOM 1755 N N . VAL A 1 209 ? -6.049 -3.575 6.257 1.00 96.38 209 VAL A N 1
ATOM 1756 C CA . VAL A 1 209 ? -5.327 -2.289 6.240 1.00 96.38 209 VAL A CA 1
ATOM 1757 C C . VAL A 1 209 ? -4.645 -2.016 7.583 1.00 96.38 209 VAL A C 1
ATOM 1759 O O . VAL A 1 209 ? -3.519 -1.519 7.609 1.00 96.38 209 VAL A O 1
ATOM 1762 N N . ALA A 1 210 ? -5.292 -2.356 8.697 1.00 96.56 210 ALA A N 1
ATOM 1763 C CA . ALA A 1 210 ? -4.734 -2.167 10.028 1.00 96.56 210 ALA A CA 1
ATOM 1764 C C . ALA A 1 210 ? -3.499 -3.049 10.260 1.00 96.56 210 ALA A C 1
ATOM 1766 O O . ALA A 1 210 ? -2.481 -2.569 10.764 1.00 96.56 210 ALA A O 1
ATOM 1767 N N . HIS A 1 211 ? -3.535 -4.315 9.833 1.00 95.56 211 HIS A N 1
ATOM 1768 C CA . HIS A 1 211 ? -2.351 -5.167 9.906 1.00 95.56 211 HIS A CA 1
ATOM 1769 C C . HIS A 1 211 ? -1.239 -4.685 8.972 1.00 95.56 211 HIS A C 1
ATOM 1771 O O . HIS A 1 211 ? -0.079 -4.688 9.379 1.00 95.56 211 HIS A O 1
ATOM 1777 N N . TYR A 1 212 ? -1.573 -4.230 7.761 1.00 96.44 212 TYR A N 1
ATOM 1778 C CA . TYR A 1 212 ? -0.591 -3.655 6.841 1.00 96.44 212 TYR A CA 1
ATOM 1779 C C . TYR A 1 212 ? 0.087 -2.415 7.446 1.00 96.44 212 TYR A C 1
ATOM 1781 O O . TYR A 1 212 ? 1.313 -2.306 7.425 1.00 96.44 212 TYR A O 1
ATOM 1789 N N . HIS A 1 213 ? -0.686 -1.519 8.063 1.00 96.75 213 HIS A N 1
ATOM 1790 C CA . HIS A 1 213 ? -0.162 -0.355 8.775 1.00 96.75 213 HIS A CA 1
ATOM 1791 C C . HIS A 1 213 ? 0.800 -0.756 9.901 1.00 96.75 213 HIS A C 1
ATOM 1793 O O . HIS A 1 213 ? 1.921 -0.253 9.970 1.00 96.75 213 HIS A O 1
ATOM 1799 N N . ASN A 1 214 ? 0.402 -1.707 10.749 1.00 96.25 214 ASN A N 1
ATOM 1800 C CA . ASN A 1 214 ? 1.246 -2.193 11.842 1.00 96.25 214 ASN A CA 1
ATOM 1801 C C . ASN A 1 214 ? 2.525 -2.859 11.334 1.00 96.25 214 ASN A C 1
ATOM 1803 O O . ASN A 1 214 ? 3.596 -2.652 11.906 1.00 96.25 214 ASN A O 1
ATOM 1807 N N . PHE A 1 215 ? 2.423 -3.639 10.258 1.00 95.56 215 PHE A N 1
ATOM 1808 C CA . PHE A 1 215 ? 3.575 -4.234 9.599 1.00 95.56 215 PHE A CA 1
ATOM 1809 C C . PHE A 1 215 ? 4.533 -3.155 9.089 1.00 95.56 215 PHE A C 1
ATOM 1811 O O . PHE A 1 215 ? 5.721 -3.223 9.388 1.00 95.56 215 PHE A O 1
ATOM 1818 N N . PHE A 1 216 ? 4.030 -2.119 8.413 1.00 95.12 216 PHE A N 1
ATOM 1819 C CA . PHE A 1 216 ? 4.844 -0.985 7.974 1.00 95.12 216 PHE A CA 1
ATOM 1820 C C . PHE A 1 216 ? 5.536 -0.276 9.148 1.00 95.12 216 PHE A C 1
ATOM 1822 O O . PHE A 1 216 ? 6.735 -0.021 9.080 1.00 95.12 216 PHE A O 1
ATOM 1829 N N . CYS A 1 217 ? 4.836 -0.032 10.260 1.00 95.06 217 CYS A N 1
ATOM 1830 C CA . CYS A 1 217 ? 5.464 0.518 11.463 1.00 95.06 217 CYS A CA 1
ATOM 1831 C C . CYS A 1 217 ? 6.578 -0.391 12.007 1.00 95.06 217 CYS A C 1
ATOM 1833 O O . CYS A 1 217 ? 7.630 0.100 12.404 1.00 95.06 217 CYS A O 1
ATOM 1835 N N . ASN A 1 218 ? 6.379 -1.713 11.990 1.00 94.38 218 ASN A N 1
ATOM 1836 C CA . ASN A 1 218 ? 7.395 -2.687 12.405 1.00 94.38 218 ASN A CA 1
ATOM 1837 C C . ASN A 1 218 ? 8.608 -2.737 11.466 1.00 94.38 218 ASN A C 1
ATOM 1839 O O . ASN A 1 218 ? 9.681 -3.149 11.899 1.00 94.38 218 ASN A O 1
ATOM 1843 N N . LEU A 1 219 ? 8.460 -2.343 10.196 1.00 91.62 219 LEU A N 1
ATOM 1844 C CA . LEU A 1 219 ? 9.587 -2.248 9.265 1.00 91.62 219 LEU A CA 1
ATOM 1845 C C . LEU A 1 219 ? 10.530 -1.082 9.575 1.00 91.62 219 LEU A C 1
ATOM 1847 O O . LEU A 1 219 ? 11.667 -1.112 9.105 1.00 91.62 219 LEU A O 1
ATOM 1851 N N . HIS A 1 220 ? 10.052 -0.099 10.338 1.00 91.00 220 HIS A N 1
ATOM 1852 C CA . HIS A 1 220 ? 10.724 1.166 10.626 1.00 91.00 220 HIS A CA 1
ATOM 1853 C C . HIS A 1 220 ? 10.688 1.494 12.136 1.00 91.00 220 HIS A C 1
ATOM 1855 O O . HIS A 1 220 ? 10.159 2.541 12.539 1.00 91.00 220 HIS A O 1
ATOM 1861 N N . PRO A 1 221 ? 11.197 0.596 13.006 1.00 92.75 221 PRO A N 1
ATOM 1862 C CA . PRO A 1 221 ? 11.145 0.764 14.461 1.00 92.75 221 PRO A CA 1
ATOM 1863 C C . PRO A 1 221 ? 11.928 1.987 14.960 1.00 92.75 221 PRO A C 1
ATOM 1865 O O . PRO A 1 221 ? 11.666 2.478 16.056 1.00 92.75 221 PRO A O 1
ATOM 1868 N N . GLU A 1 222 ? 12.865 2.500 14.162 1.00 91.56 222 GLU A N 1
ATOM 1869 C CA . GLU A 1 222 ? 13.606 3.732 14.425 1.00 91.56 222 GLU A CA 1
ATOM 1870 C C . GLU A 1 222 ? 12.710 4.984 14.441 1.00 91.56 222 GLU A C 1
ATOM 1872 O O . GLU A 1 222 ? 13.037 5.958 15.116 1.00 91.56 222 GLU A O 1
ATOM 1877 N N . TYR A 1 223 ? 11.559 4.944 13.758 1.00 91.44 223 TYR A N 1
ATOM 1878 C CA . TYR A 1 223 ? 10.611 6.061 13.681 1.00 91.44 223 TYR A CA 1
ATOM 1879 C C . TYR A 1 223 ? 9.296 5.783 14.418 1.00 91.44 223 TYR A C 1
ATOM 1881 O O . TYR A 1 223 ? 8.662 6.710 14.933 1.00 91.44 223 TYR A O 1
ATOM 1889 N N . PHE A 1 224 ? 8.869 4.518 14.495 1.00 93.62 224 PHE A N 1
ATOM 1890 C CA . PHE A 1 224 ? 7.544 4.163 14.999 1.00 93.62 224 PHE A CA 1
ATOM 1891 C C . PHE A 1 224 ? 7.587 3.286 16.253 1.00 93.62 224 PHE A C 1
ATOM 1893 O O . PHE A 1 224 ? 8.086 2.167 16.253 1.00 93.62 224 PHE A O 1
ATOM 1900 N N . SER A 1 225 ? 6.950 3.772 17.319 1.00 93.44 225 SER A N 1
ATOM 1901 C CA . SER A 1 225 ? 6.608 2.991 18.515 1.00 93.44 225 SER A CA 1
ATOM 1902 C C . SER A 1 225 ? 5.135 2.557 18.544 1.00 93.44 225 SER A C 1
ATOM 1904 O O . SER A 1 225 ? 4.353 2.936 17.672 1.00 93.44 225 SER A O 1
ATOM 1906 N N . GLU A 1 226 ? 4.735 1.821 19.589 1.00 93.56 226 GLU A N 1
ATOM 1907 C CA . GLU A 1 226 ? 3.362 1.326 19.809 1.00 93.56 226 GLU A CA 1
ATOM 1908 C C . GLU A 1 226 ? 2.270 2.396 19.678 1.00 93.56 226 GLU A C 1
ATOM 1910 O O . GLU A 1 226 ? 1.175 2.103 19.207 1.00 93.56 226 GLU A O 1
ATOM 1915 N N . LYS A 1 227 ? 2.561 3.664 20.000 1.00 93.44 227 LYS A N 1
ATOM 1916 C CA . LYS A 1 227 ? 1.584 4.759 19.851 1.00 93.44 227 LYS A CA 1
ATOM 1917 C C . LYS A 1 227 ? 1.116 4.960 18.404 1.00 93.44 227 LYS A C 1
ATOM 1919 O O . LYS A 1 227 ? 0.016 5.466 18.189 1.00 93.44 227 LYS A O 1
ATOM 1924 N N . HIS A 1 228 ? 1.937 4.577 17.426 1.00 95.44 228 HIS A N 1
ATOM 1925 C CA . HIS A 1 228 ? 1.607 4.679 16.005 1.00 95.44 228 HIS A CA 1
ATOM 1926 C C . HIS A 1 228 ? 0.896 3.437 15.483 1.00 95.44 228 HIS A C 1
ATOM 1928 O O . HIS A 1 228 ? 0.344 3.498 14.401 1.00 95.44 228 HIS A O 1
ATOM 1934 N N . LYS A 1 229 ? 0.877 2.329 16.228 1.00 96.19 229 LYS A N 1
ATOM 1935 C CA . LYS A 1 229 ? 0.219 1.095 15.796 1.00 96.19 229 LYS A CA 1
ATOM 1936 C C . LYS A 1 229 ? -1.266 1.127 16.141 1.00 96.19 229 LYS A C 1
ATOM 1938 O O . LYS A 1 229 ? -1.689 1.812 17.076 1.00 96.19 229 LYS A O 1
ATOM 1943 N N . ILE A 1 230 ? -2.049 0.385 15.372 1.00 95.94 230 ILE A N 1
ATOM 1944 C CA . ILE A 1 230 ? -3.477 0.161 15.579 1.00 95.94 230 ILE A CA 1
ATOM 1945 C C . ILE A 1 230 ? -3.643 -1.081 16.453 1.00 95.94 230 ILE A C 1
ATOM 1947 O O . ILE A 1 230 ? -3.080 -2.137 16.157 1.00 95.94 230 ILE A O 1
ATOM 1951 N N . THR A 1 231 ? -4.440 -0.982 17.510 1.00 91.88 231 THR A N 1
ATOM 1952 C CA . THR A 1 231 ? -4.780 -2.143 18.340 1.00 91.88 231 THR A CA 1
ATOM 1953 C C . THR A 1 231 ? -5.827 -2.992 17.623 1.00 91.88 231 THR A C 1
ATOM 1955 O O . THR A 1 231 ? -6.931 -2.522 17.360 1.00 91.88 231 THR A O 1
ATOM 1958 N N . ILE A 1 232 ? -5.499 -4.249 17.318 1.00 84.00 232 ILE A N 1
ATOM 1959 C CA . ILE A 1 232 ? -6.390 -5.191 16.625 1.00 84.00 232 ILE A CA 1
ATOM 1960 C C . ILE A 1 232 ? -6.573 -6.421 17.517 1.00 84.00 232 ILE A C 1
ATOM 1962 O O . ILE A 1 232 ? -5.596 -6.991 17.993 1.00 84.00 232 ILE A O 1
ATOM 1966 N N . THR A 1 233 ? -7.819 -6.831 17.754 1.00 73.06 233 THR A N 1
ATOM 1967 C CA . THR A 1 233 ? -8.165 -8.006 18.580 1.00 73.06 233 THR A CA 1
ATOM 1968 C C . THR A 1 233 ? -8.319 -9.299 17.771 1.00 73.06 233 THR A C 1
ATOM 1970 O O . THR A 1 233 ? -8.551 -10.362 18.340 1.00 73.06 233 THR A O 1
ATOM 1973 N N . TYR A 1 234 ? -8.204 -9.214 16.446 1.00 67.31 234 TYR A N 1
ATOM 1974 C CA . TYR A 1 234 ? -8.310 -10.328 15.507 1.00 67.31 234 TYR A CA 1
ATOM 1975 C C . TYR A 1 234 ? -6.925 -10.902 15.158 1.00 67.31 234 TYR A C 1
ATOM 1977 O O . TYR A 1 234 ? -5.931 -10.176 15.184 1.00 67.31 234 TYR A O 1
ATOM 1985 N N . ASN A 1 235 ? -6.865 -12.205 14.854 1.00 58.09 235 ASN A N 1
ATOM 1986 C CA . ASN A 1 235 ? -5.615 -12.941 14.619 1.00 58.09 235 ASN A CA 1
ATOM 1987 C C . ASN A 1 235 ? -4.711 -12.290 13.556 1.00 58.09 235 ASN A C 1
ATOM 1989 O O . ASN A 1 235 ? -5.178 -11.644 12.620 1.00 58.09 235 ASN A O 1
ATOM 1993 N N . SER A 1 236 ? -3.402 -12.510 13.707 1.00 57.53 236 SER A N 1
ATOM 1994 C CA . SER A 1 236 ? -2.334 -11.912 12.902 1.00 57.53 236 SER A CA 1
ATOM 1995 C C . SER A 1 236 ? -2.449 -12.215 11.404 1.00 57.53 236 SER A C 1
ATOM 1997 O O . SER A 1 236 ? -2.445 -13.381 11.011 1.00 57.53 236 SER A O 1
ATOM 1999 N N . TYR A 1 237 ? -2.442 -11.170 10.572 1.00 61.00 237 TYR A N 1
ATOM 2000 C CA . TYR A 1 237 ? -2.020 -11.270 9.172 1.00 61.00 237 TYR A CA 1
ATOM 2001 C C . TYR A 1 237 ? -0.490 -11.312 9.101 1.00 61.00 237 TYR A C 1
ATOM 2003 O O . TYR A 1 237 ? 0.178 -10.535 9.789 1.00 61.00 237 TYR A O 1
ATOM 2011 N N . ASP A 1 238 ? 0.050 -12.198 8.265 1.00 65.44 238 ASP A N 1
ATOM 2012 C CA . ASP A 1 238 ? 1.489 -12.330 8.027 1.00 65.44 238 ASP A CA 1
ATOM 2013 C C . ASP A 1 238 ? 1.853 -11.676 6.687 1.00 65.44 238 ASP A C 1
ATOM 2015 O O . ASP A 1 238 ? 1.483 -12.170 5.621 1.00 65.44 238 ASP A O 1
ATOM 2019 N N . PHE A 1 239 ? 2.544 -10.539 6.752 1.00 74.31 239 PHE A N 1
ATOM 2020 C CA . PHE A 1 239 ? 3.107 -9.849 5.590 1.00 74.31 239 PHE A CA 1
ATOM 2021 C C . PHE A 1 239 ? 4.609 -10.084 5.547 1.00 74.31 239 PHE A C 1
ATOM 2023 O O . PHE A 1 239 ? 5.267 -10.174 6.586 1.00 74.31 239 PHE A O 1
ATOM 2030 N N . LYS A 1 240 ? 5.179 -10.130 4.344 1.00 76.25 240 LYS A N 1
ATOM 2031 C CA . LYS A 1 240 ? 6.606 -10.401 4.157 1.00 76.25 240 LYS A CA 1
ATOM 2032 C C . LYS A 1 240 ? 7.243 -9.345 3.269 1.00 76.25 240 LYS A C 1
ATOM 2034 O O . LYS A 1 240 ? 6.646 -8.834 2.320 1.00 76.25 240 LYS A O 1
ATOM 2039 N N . LYS A 1 241 ? 8.504 -9.018 3.572 1.00 71.56 241 LYS A N 1
ATOM 2040 C CA . LYS A 1 241 ? 9.366 -8.389 2.566 1.00 71.56 241 LYS A CA 1
ATOM 2041 C C . LYS A 1 241 ? 9.578 -9.404 1.451 1.00 71.56 241 LYS A C 1
ATOM 2043 O O . LYS A 1 241 ? 9.743 -10.586 1.730 1.00 71.56 241 LYS A O 1
ATOM 2048 N N . ILE A 1 242 ? 9.632 -8.926 0.215 1.00 75.19 242 ILE A N 1
ATOM 2049 C CA . ILE A 1 242 ? 9.852 -9.797 -0.936 1.00 75.19 242 ILE A CA 1
ATOM 2050 C C . ILE A 1 242 ? 11.205 -10.508 -0.815 1.00 75.19 242 ILE A C 1
ATOM 2052 O O . ILE A 1 242 ? 12.270 -9.874 -0.752 1.00 75.19 242 ILE A O 1
ATOM 2056 N N . SER A 1 243 ? 11.148 -11.837 -0.825 1.00 67.50 243 SER A N 1
ATOM 2057 C CA . SER A 1 243 ? 12.305 -12.721 -0.918 1.00 67.50 243 SER A CA 1
ATOM 2058 C C . SER A 1 243 ? 12.650 -12.952 -2.386 1.00 67.50 243 SER A C 1
ATOM 2060 O O . SER A 1 243 ? 12.064 -13.786 -3.063 1.00 67.50 243 SER A O 1
ATOM 2062 N N . LEU A 1 244 ? 13.625 -12.202 -2.894 1.00 62.53 244 LEU A N 1
ATOM 2063 C CA . LEU A 1 244 ? 14.162 -12.410 -4.239 1.00 62.53 244 LEU A CA 1
ATOM 2064 C C . LEU A 1 244 ? 15.108 -13.624 -4.216 1.00 62.53 244 LEU A C 1
ATOM 2066 O O . LEU A 1 244 ? 16.144 -13.547 -3.549 1.00 62.53 244 LEU A O 1
ATOM 2070 N N . SER A 1 245 ? 14.775 -14.713 -4.921 1.00 45.78 245 SER A N 1
ATOM 2071 C CA . SER A 1 245 ? 15.549 -15.965 -4.922 1.00 45.78 245 SER A CA 1
ATOM 2072 C C . SER A 1 245 ? 17.033 -15.750 -5.262 1.00 45.78 245 SER A C 1
ATOM 2074 O O . SER A 1 245 ? 17.368 -14.998 -6.179 1.00 45.78 245 SER A O 1
ATOM 2076 N N . ASN A 1 246 ? 17.891 -16.458 -4.515 1.00 43.97 246 ASN A N 1
ATOM 2077 C CA . ASN A 1 246 ? 19.362 -16.446 -4.489 1.00 43.97 246 ASN A CA 1
ATOM 2078 C C . ASN A 1 246 ? 19.999 -15.312 -3.667 1.00 43.97 246 ASN A C 1
ATOM 2080 O O . ASN A 1 246 ? 20.697 -14.444 -4.192 1.00 43.97 246 ASN A O 1
ATOM 2084 N N . GLU A 1 247 ? 19.828 -15.377 -2.344 1.00 41.84 247 GLU A N 1
ATOM 2085 C CA . GLU A 1 247 ? 20.899 -14.967 -1.433 1.00 41.84 247 GLU A CA 1
ATOM 2086 C C . GLU A 1 247 ? 22.062 -15.946 -1.637 1.00 41.84 247 GLU A C 1
ATOM 2088 O O . GLU A 1 247 ? 22.021 -17.084 -1.173 1.00 41.84 247 GLU A O 1
ATOM 2093 N N . ILE A 1 248 ? 23.085 -15.532 -2.389 1.00 35.56 248 ILE A N 1
ATOM 2094 C CA . ILE A 1 248 ? 24.383 -16.200 -2.318 1.00 35.56 248 ILE A CA 1
ATOM 2095 C C . ILE A 1 248 ? 24.847 -15.985 -0.884 1.00 35.56 248 ILE A C 1
ATOM 2097 O O . ILE A 1 248 ? 25.220 -14.876 -0.502 1.00 35.56 248 ILE A O 1
ATOM 2101 N N . THR A 1 249 ? 24.766 -17.037 -0.075 1.00 30.03 249 THR A N 1
ATOM 2102 C CA . THR A 1 249 ? 25.497 -17.118 1.180 1.00 30.03 249 THR A CA 1
ATOM 2103 C C . THR A 1 249 ? 26.963 -16.938 0.808 1.00 30.03 249 THR A C 1
ATOM 2105 O O . THR A 1 249 ? 27.583 -17.854 0.269 1.00 30.03 249 THR A O 1
ATOM 2108 N N . LEU A 1 250 ? 27.507 -15.742 1.028 1.00 30.67 250 LEU A N 1
ATOM 2109 C CA . LEU A 1 250 ? 28.946 -15.570 1.130 1.00 30.67 250 LEU A CA 1
ATOM 2110 C C . LEU A 1 250 ? 29.351 -16.385 2.358 1.00 30.67 250 LEU A C 1
ATOM 2112 O O . LEU A 1 250 ? 29.243 -15.926 3.491 1.00 30.67 250 LEU A O 1
ATOM 2116 N N . LYS A 1 251 ? 29.700 -17.653 2.132 1.00 31.27 251 LYS A N 1
ATOM 2117 C CA . LYS A 1 251 ? 30.554 -18.375 3.060 1.00 31.27 251 LYS A CA 1
ATOM 2118 C C . LYS A 1 251 ? 31.892 -17.658 2.988 1.00 31.27 251 LYS A C 1
ATOM 2120 O O . LYS A 1 251 ? 32.526 -17.660 1.939 1.00 31.27 251 LYS A O 1
ATOM 2125 N N . GLU A 1 252 ? 32.226 -16.972 4.069 1.00 32.78 252 GLU A N 1
ATOM 2126 C CA . GLU A 1 252 ? 33.582 -16.513 4.333 1.00 32.78 252 GLU A CA 1
ATOM 2127 C C . GLU A 1 252 ? 34.498 -17.750 4.268 1.00 32.78 252 GLU A C 1
ATOM 2129 O O . GLU A 1 252 ? 34.266 -18.728 4.985 1.00 32.78 252 GLU A O 1
ATOM 2134 N N . GLU A 1 253 ? 35.448 -17.740 3.329 1.00 34.22 253 GLU A N 1
ATOM 2135 C CA . GLU A 1 253 ? 36.637 -18.605 3.341 1.00 34.22 253 GLU A CA 1
ATOM 2136 C C . GLU A 1 253 ? 37.735 -17.956 4.186 1.00 34.22 253 GLU A C 1
ATOM 2138 O O . GLU A 1 253 ? 37.888 -16.713 4.098 1.00 34.22 253 GLU A O 1
#

Radius of gyration: 19.29 Å; chains: 1; bounding box: 58×48×46 Å